Protein AF-A0A1J5W078-F1 (afdb_monomer_lite)

pLDDT: mean 74.52, std 11.19, range [35.66, 89.19]

Foldseek 3Di:
DLVLLLVLLLLVLVLLLVLLLVQLLCVLQVLVDVCVCVVALFWDWDWDDDPQAIEIEIEGELVSVVVFAWPDPDSDKQKEKEAALRAPPVNVVVVVVVVIPTYGPNSNDFANHYIYMYGYDPDRRPPPDPPPPDDDDDAGPVSVVVVVCSCVVPNVVSVVVVVVVVVVCVVVLLVQLLVCVVVVNDLLRSLCVSLVVVLVSLVSSLVVSLVVLLVVLVVQQPDQDPNGGRDNVSSVSSSVSSSVVSVVVSVVVSVVSSVVSSVSNVVSD

Structure (mmCIF, N/CA/C/O backbone):
data_AF-A0A1J5W078-F1
#
_entry.id   AF-A0A1J5W078-F1
#
loop_
_atom_site.group_PDB
_atom_site.id
_atom_site.type_symbol
_atom_site.label_atom_id
_atom_site.label_alt_id
_atom_site.label_comp_id
_atom_site.label_asym_id
_atom_site.label_entity_id
_atom_site.label_seq_id
_atom_site.pdbx_PDB_ins_code
_atom_site.Cartn_x
_atom_site.Cartn_y
_atom_site.Cartn_z
_atom_site.occupancy
_atom_site.B_iso_or_equiv
_atom_site.auth_seq_id
_atom_site.auth_comp_id
_atom_site.auth_asym_id
_atom_site.auth_atom_id
_atom_site.pdbx_PDB_model_num
ATOM 1 N N . MET A 1 1 ? -20.993 7.483 16.857 1.00 56.72 1 MET A N 1
ATOM 2 C CA . MET A 1 1 ? -19.739 6.703 16.973 1.00 56.72 1 MET A CA 1
ATOM 3 C C . MET A 1 1 ? -19.276 6.107 15.648 1.00 56.72 1 MET A C 1
ATOM 5 O O . MET A 1 1 ? -18.152 6.394 15.270 1.00 56.72 1 MET A O 1
ATOM 9 N N . GLY A 1 2 ? -20.108 5.351 14.915 1.00 59.84 2 GLY A N 1
ATOM 10 C CA . GLY A 1 2 ? -19.683 4.659 13.679 1.00 59.84 2 GLY A CA 1
ATOM 11 C C . GLY A 1 2 ? -19.078 5.556 12.585 1.00 59.84 2 GLY A C 1
ATOM 12 O O . GLY A 1 2 ? -17.997 5.261 12.091 1.00 59.84 2 GLY A O 1
ATOM 13 N N . PHE A 1 3 ? -19.705 6.694 12.261 1.00 66.56 3 PHE A N 1
ATOM 14 C CA . PHE A 1 3 ? -19.164 7.634 11.261 1.00 66.56 3 PHE A CA 1
ATOM 15 C C . PHE A 1 3 ? -17.836 8.274 11.680 1.00 66.56 3 PHE A C 1
ATOM 17 O O . PHE A 1 3 ? -16.946 8.458 10.859 1.00 66.56 3 PHE A O 1
ATOM 24 N N . PHE A 1 4 ? -17.683 8.573 12.970 1.00 68.31 4 PHE A N 1
ATOM 25 C CA . PHE A 1 4 ? -16.466 9.179 13.505 1.00 68.31 4 PHE A CA 1
ATOM 26 C C . PHE A 1 4 ? -15.305 8.171 13.551 1.00 68.31 4 PHE A C 1
ATOM 28 O O . PHE A 1 4 ? -14.189 8.502 13.164 1.00 68.31 4 PHE A O 1
ATOM 35 N N . ASN A 1 5 ? -15.579 6.920 13.942 1.00 71.44 5 ASN A N 1
ATOM 36 C CA . ASN A 1 5 ? -14.612 5.818 13.866 1.00 71.44 5 ASN A CA 1
ATOM 37 C C . ASN A 1 5 ? -14.174 5.543 12.429 1.00 71.44 5 ASN A C 1
ATOM 39 O O . ASN A 1 5 ? -12.992 5.344 12.180 1.00 71.44 5 ASN A O 1
ATOM 43 N N . LEU A 1 6 ? -15.122 5.553 11.490 1.00 74.50 6 LEU A N 1
ATOM 44 C CA . LEU A 1 6 ? -14.832 5.378 10.073 1.00 74.50 6 LEU A CA 1
ATOM 45 C C . LEU A 1 6 ? -13.919 6.495 9.556 1.00 74.50 6 LEU A C 1
ATOM 47 O O . LEU A 1 6 ? -12.908 6.200 8.931 1.00 74.50 6 LEU A O 1
ATOM 51 N N . ALA A 1 7 ? -14.228 7.755 9.868 1.00 75.75 7 ALA A N 1
ATOM 52 C CA . ALA A 1 7 ? -13.399 8.888 9.467 1.00 75.75 7 ALA A CA 1
ATOM 53 C C . ALA A 1 7 ? -11.976 8.800 10.046 1.00 75.75 7 ALA A C 1
ATOM 55 O O . ALA A 1 7 ? -11.008 8.933 9.303 1.00 75.75 7 ALA A O 1
ATOM 56 N N . LEU A 1 8 ? -11.840 8.507 11.345 1.00 78.81 8 LEU A N 1
ATOM 57 C CA . LEU A 1 8 ? -10.539 8.336 12.002 1.00 78.81 8 LEU A CA 1
ATOM 58 C C . LEU A 1 8 ? -9.717 7.212 11.357 1.00 78.81 8 LEU A C 1
ATOM 60 O O . LEU A 1 8 ? -8.521 7.372 11.121 1.00 78.81 8 LEU A O 1
ATOM 64 N N . LEU A 1 9 ? -10.361 6.082 11.068 1.00 80.25 9 LEU A N 1
ATOM 65 C CA . LEU A 1 9 ? -9.705 4.913 10.498 1.00 80.25 9 LEU A CA 1
ATOM 66 C C . LEU A 1 9 ? -9.249 5.182 9.060 1.00 80.25 9 LEU A C 1
ATOM 68 O O . LEU A 1 9 ? -8.107 4.894 8.727 1.00 80.25 9 LEU A O 1
ATOM 72 N N . VAL A 1 10 ? -10.076 5.831 8.238 1.00 80.75 10 VAL A N 1
ATOM 73 C CA . VAL A 1 10 ? -9.685 6.245 6.880 1.00 80.75 10 VAL A CA 1
ATOM 74 C C . VAL A 1 10 ? -8.502 7.219 6.914 1.00 80.75 10 VAL A C 1
ATOM 76 O O . VAL A 1 10 ? -7.544 7.034 6.169 1.00 80.75 10 VAL A O 1
ATOM 79 N N . ILE A 1 11 ? -8.524 8.208 7.814 1.00 82.56 11 ILE A N 1
ATOM 80 C CA . ILE A 1 11 ? -7.433 9.182 7.982 1.00 82.56 11 ILE A CA 1
ATOM 81 C C . ILE A 1 11 ? -6.122 8.487 8.369 1.00 82.56 11 ILE A C 1
ATOM 83 O O . ILE A 1 11 ? -5.066 8.843 7.853 1.00 82.56 11 ILE A O 1
ATOM 87 N N . LEU A 1 12 ? -6.169 7.500 9.263 1.00 80.69 12 LEU A N 1
ATOM 88 C CA . LEU A 1 12 ? -4.972 6.806 9.741 1.00 80.69 12 LEU A CA 1
ATOM 89 C C . LEU A 1 12 ? -4.426 5.816 8.700 1.00 80.69 12 LEU A C 1
ATOM 91 O O . LEU A 1 12 ? -3.215 5.675 8.559 1.00 80.69 12 LEU A O 1
ATOM 95 N N . LEU A 1 13 ? -5.304 5.163 7.938 1.00 83.44 13 LEU A N 1
ATOM 96 C CA . LEU A 1 13 ? -4.914 4.160 6.946 1.00 83.44 13 LEU A CA 1
ATOM 97 C C . LEU A 1 13 ? -4.401 4.745 5.630 1.00 83.44 13 LEU A C 1
ATOM 99 O O . LEU A 1 13 ? -3.620 4.087 4.949 1.00 83.44 13 LEU A O 1
ATOM 103 N N . LEU A 1 14 ? -4.785 5.973 5.283 1.00 82.56 14 LEU A N 1
ATOM 104 C CA . LEU A 1 14 ? -4.336 6.643 4.061 1.00 82.56 14 LEU A CA 1
ATOM 105 C C . LEU A 1 14 ? -2.800 6.759 3.929 1.00 82.56 14 LEU A C 1
ATOM 107 O O . LEU A 1 14 ? -2.281 6.348 2.891 1.00 82.56 14 LEU A O 1
ATOM 111 N N . PRO A 1 15 ? -2.037 7.238 4.935 1.00 81.19 15 PRO A N 1
ATOM 112 C CA . PRO A 1 15 ? -0.575 7.262 4.844 1.00 81.19 15 PRO A CA 1
ATOM 113 C C . PRO A 1 15 ? 0.029 5.854 4.810 1.00 81.19 15 PRO A C 1
ATOM 115 O O . PRO A 1 15 ? 0.995 5.629 4.090 1.00 81.19 15 PRO A O 1
ATOM 118 N N . ILE A 1 16 ? -0.550 4.892 5.539 1.00 82.06 16 ILE A N 1
ATOM 119 C CA . ILE A 1 16 ? -0.076 3.498 5.547 1.00 82.06 16 ILE A CA 1
ATOM 120 C C . ILE A 1 16 ? -0.205 2.893 4.148 1.00 82.06 16 ILE A C 1
ATOM 122 O O . ILE A 1 16 ? 0.724 2.247 3.673 1.00 82.06 16 ILE A O 1
ATOM 126 N N . MET A 1 17 ? -1.328 3.147 3.473 1.00 83.88 17 MET A N 1
ATOM 127 C CA . MET A 1 17 ? -1.540 2.733 2.090 1.00 83.88 17 MET A CA 1
ATOM 128 C C . MET A 1 17 ? -0.467 3.321 1.171 1.00 83.88 17 MET A C 1
ATOM 130 O O . MET A 1 17 ? 0.157 2.570 0.432 1.00 83.88 17 MET A O 1
ATOM 134 N N . GLY A 1 18 ? -0.208 4.631 1.256 1.00 79.69 18 GLY A N 1
ATOM 135 C CA . GLY A 1 18 ? 0.819 5.293 0.445 1.00 79.69 18 GLY A CA 1
ATOM 136 C C . GLY A 1 18 ? 2.226 4.732 0.671 1.00 79.69 18 GLY A C 1
ATOM 137 O O . GLY A 1 18 ? 2.935 4.465 -0.294 1.00 79.69 18 GLY A O 1
ATOM 138 N N . ILE A 1 19 ? 2.609 4.473 1.926 1.00 80.19 19 ILE A N 1
ATOM 139 C CA . ILE A 1 19 ? 3.903 3.852 2.258 1.00 80.19 19 ILE A CA 1
ATOM 140 C C . ILE A 1 19 ? 3.993 2.444 1.665 1.00 80.19 19 ILE A C 1
ATOM 142 O O . ILE A 1 19 ? 4.988 2.113 1.033 1.00 80.19 19 ILE A O 1
ATOM 146 N N . MET A 1 20 ? 2.956 1.622 1.828 1.00 81.75 20 MET A N 1
ATOM 147 C CA . MET A 1 20 ? 2.941 0.259 1.286 1.00 81.75 20 MET A CA 1
ATOM 148 C C . MET A 1 20 ? 3.000 0.246 -0.249 1.00 81.75 20 MET A C 1
ATOM 150 O O . MET A 1 20 ? 3.679 -0.601 -0.823 1.00 81.75 20 MET A O 1
ATOM 154 N N . MET A 1 21 ? 2.343 1.204 -0.916 1.00 81.50 21 MET A N 1
ATOM 155 C CA . MET A 1 21 ? 2.456 1.390 -2.369 1.00 81.50 21 MET A CA 1
ATOM 156 C C . MET A 1 21 ? 3.884 1.757 -2.781 1.00 81.50 21 MET A C 1
ATOM 158 O O . MET A 1 21 ? 4.399 1.193 -3.741 1.00 81.50 21 MET A O 1
ATOM 162 N N . LEU A 1 22 ? 4.527 2.676 -2.052 1.00 78.75 22 LEU A N 1
ATOM 163 C CA . LEU A 1 22 ? 5.911 3.086 -2.303 1.00 78.75 22 LEU A CA 1
ATOM 164 C C . LEU A 1 22 ? 6.891 1.926 -2.111 1.00 78.75 22 LEU A C 1
ATOM 166 O O . LEU A 1 22 ? 7.736 1.713 -2.971 1.00 78.75 22 LEU A O 1
ATOM 170 N N . VAL A 1 23 ? 6.745 1.146 -1.037 1.00 80.94 23 VAL A N 1
ATOM 171 C CA . VAL A 1 23 ? 7.593 -0.028 -0.774 1.00 80.94 23 VAL A CA 1
ATOM 172 C C . VAL A 1 23 ? 7.447 -1.065 -1.887 1.00 80.94 23 VAL A C 1
ATOM 174 O O . VAL A 1 23 ? 8.448 -1.546 -2.406 1.00 80.94 23 VAL A O 1
ATOM 177 N N . ASN A 1 24 ? 6.218 -1.371 -2.314 1.00 81.50 24 ASN A N 1
ATOM 178 C CA . ASN A 1 24 ? 5.995 -2.342 -3.387 1.00 81.50 24 ASN A CA 1
ATOM 179 C C . ASN A 1 24 ? 6.535 -1.849 -4.744 1.00 81.50 24 ASN A C 1
ATOM 181 O O . ASN A 1 24 ? 7.117 -2.624 -5.502 1.00 81.50 24 ASN A O 1
ATOM 185 N N . ALA A 1 25 ? 6.379 -0.554 -5.038 1.00 76.44 25 ALA A N 1
ATOM 186 C CA . ALA A 1 25 ? 6.949 0.061 -6.233 1.00 76.44 25 ALA A CA 1
ATOM 187 C C . ALA A 1 25 ? 8.489 0.062 -6.202 1.00 76.44 25 ALA A C 1
ATOM 189 O O . ALA A 1 25 ? 9.126 -0.137 -7.241 1.00 76.44 25 ALA A O 1
ATOM 190 N N . ASP A 1 26 ? 9.088 0.244 -5.023 1.00 76.56 26 ASP A N 1
ATOM 191 C CA . ASP A 1 26 ? 10.534 0.164 -4.839 1.00 76.56 26 ASP A CA 1
ATOM 192 C C . ASP A 1 26 ? 11.038 -1.265 -5.045 1.00 76.56 26 ASP A C 1
ATOM 194 O O . ASP A 1 26 ? 11.872 -1.472 -5.914 1.00 76.56 26 ASP A O 1
ATOM 198 N N . GLU A 1 27 ? 10.462 -2.280 -4.388 1.00 76.62 27 GLU A N 1
ATOM 199 C CA . GLU A 1 27 ? 10.851 -3.693 -4.574 1.00 76.62 27 GLU A CA 1
ATOM 200 C C . GLU A 1 27 ? 10.827 -4.125 -6.050 1.00 76.62 27 GLU A C 1
ATOM 202 O O . GLU A 1 27 ? 11.715 -4.828 -6.539 1.00 76.62 27 GLU A O 1
ATOM 207 N N . ARG A 1 28 ? 9.817 -3.658 -6.782 1.00 72.44 28 ARG A N 1
ATOM 208 C CA . ARG A 1 28 ? 9.600 -3.921 -8.206 1.00 72.44 28 ARG A CA 1
ATOM 209 C C . ARG A 1 28 ? 10.662 -3.299 -9.115 1.00 72.44 28 ARG A C 1
ATOM 211 O O . ARG A 1 28 ? 11.032 -3.898 -10.127 1.00 72.44 28 ARG A O 1
ATOM 218 N N . THR A 1 29 ? 11.141 -2.110 -8.765 1.00 74.06 29 THR A N 1
ATOM 219 C CA . THR A 1 29 ? 12.107 -1.323 -9.553 1.00 74.06 29 THR A CA 1
ATOM 220 C C . THR A 1 29 ? 13.513 -1.338 -8.955 1.00 74.06 29 THR A C 1
ATOM 222 O O . THR A 1 29 ? 14.443 -0.797 -9.546 1.00 74.06 29 THR A O 1
ATOM 225 N N . HIS A 1 30 ? 13.706 -2.045 -7.837 1.00 73.94 30 HIS A N 1
ATOM 226 C CA . HIS A 1 30 ? 14.949 -2.091 -7.074 1.00 73.94 30 HIS A CA 1
ATOM 227 C C . HIS A 1 30 ? 16.132 -2.583 -7.909 1.00 73.94 30 HIS A C 1
ATOM 229 O O . HIS A 1 30 ? 17.275 -2.239 -7.629 1.00 73.94 30 HIS A O 1
ATOM 235 N N . TRP A 1 31 ? 15.895 -3.379 -8.955 1.00 70.56 31 TRP A N 1
ATOM 236 C CA . TRP A 1 31 ? 16.962 -3.802 -9.859 1.00 70.56 31 TRP A CA 1
ATOM 237 C C . TRP A 1 31 ? 17.654 -2.600 -10.521 1.00 70.56 31 TRP A C 1
ATOM 239 O O . TRP A 1 31 ? 18.869 -2.642 -10.664 1.00 70.56 31 TRP A O 1
ATOM 249 N N . GLN A 1 32 ? 16.938 -1.507 -10.805 1.00 68.12 32 GLN A N 1
ATOM 250 C CA . GLN A 1 32 ? 17.472 -0.258 -11.369 1.00 68.12 32 GLN A CA 1
ATOM 251 C C . GLN A 1 32 ? 18.092 0.678 -10.315 1.00 68.12 32 GLN A C 1
ATOM 253 O O . GLN A 1 32 ? 18.469 1.803 -10.646 1.00 68.12 32 GLN A O 1
ATOM 258 N N . SER A 1 33 ? 18.177 0.270 -9.042 1.00 64.06 33 SER A N 1
ATOM 259 C CA . SER A 1 33 ? 18.623 1.175 -7.985 1.00 64.06 33 SER A CA 1
ATOM 260 C C . SER A 1 33 ? 20.116 1.524 -8.124 1.00 64.06 33 SER A C 1
ATOM 262 O O . SER A 1 33 ? 20.949 0.636 -8.362 1.00 64.06 33 SER A O 1
ATOM 264 N N . PRO A 1 34 ? 20.491 2.806 -7.933 1.00 56.12 34 PRO A N 1
ATOM 265 C CA . PRO A 1 34 ? 21.875 3.261 -8.039 1.00 56.12 34 PRO A CA 1
ATOM 266 C C . PRO A 1 34 ? 22.831 2.505 -7.120 1.00 56.12 34 PRO A C 1
ATOM 268 O O . PRO A 1 34 ? 24.004 2.394 -7.434 1.00 56.12 34 PRO A O 1
ATOM 271 N N . GLU A 1 35 ? 22.358 1.952 -6.004 1.00 54.25 35 GLU A N 1
ATOM 272 C CA . GLU A 1 35 ? 23.195 1.197 -5.070 1.00 54.25 35 GLU A CA 1
ATOM 273 C C . GLU A 1 35 ? 23.625 -0.168 -5.601 1.00 54.25 35 GLU A C 1
ATOM 275 O O . GLU A 1 35 ? 24.768 -0.576 -5.387 1.00 54.25 35 GLU A O 1
ATOM 280 N N . ILE A 1 36 ? 22.752 -0.865 -6.336 1.00 54.38 36 ILE A N 1
ATOM 281 C CA . ILE A 1 36 ? 23.147 -2.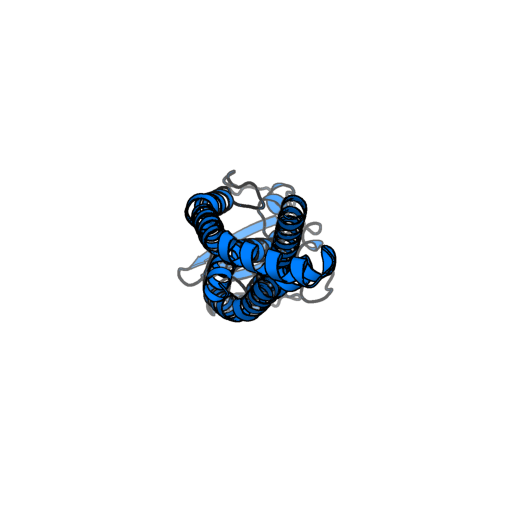104 -7.014 1.00 54.38 36 ILE A CA 1
ATOM 282 C C . ILE A 1 36 ? 24.087 -1.775 -8.183 1.00 54.38 36 ILE A C 1
ATOM 284 O O . ILE A 1 36 ? 25.047 -2.510 -8.422 1.00 54.38 36 ILE A O 1
ATOM 288 N N . ILE A 1 37 ? 23.844 -0.656 -8.868 1.00 53.66 37 ILE A N 1
ATOM 289 C CA . ILE A 1 37 ? 24.631 -0.193 -10.020 1.00 53.66 37 ILE A CA 1
ATOM 290 C C . ILE A 1 37 ? 26.013 0.347 -9.594 1.00 53.66 37 ILE A C 1
ATOM 292 O O . ILE A 1 37 ? 26.998 0.135 -10.293 1.00 53.66 37 ILE A O 1
ATOM 296 N N . ALA A 1 38 ? 26.118 1.008 -8.438 1.00 47.69 38 ALA A N 1
ATOM 297 C CA . ALA A 1 38 ? 27.351 1.620 -7.933 1.00 47.69 38 ALA A CA 1
ATOM 298 C C . ALA A 1 38 ? 28.156 0.686 -7.016 1.00 47.69 38 ALA A C 1
ATOM 300 O O . ALA A 1 38 ? 29.383 0.774 -6.973 1.00 47.69 38 ALA A O 1
ATOM 301 N N . GLY A 1 39 ? 27.494 -0.226 -6.294 1.00 47.41 39 GLY A N 1
ATOM 302 C CA . GLY A 1 39 ? 28.149 -1.222 -5.439 1.00 47.41 39 GLY A CA 1
ATOM 303 C C . GLY A 1 39 ? 28.827 -2.354 -6.219 1.00 47.41 39 GLY A C 1
ATOM 304 O O . GLY A 1 39 ? 29.695 -3.046 -5.688 1.00 47.41 39 GLY A O 1
ATOM 305 N N . GLN A 1 40 ? 28.471 -2.536 -7.491 1.00 49.00 40 GLN A N 1
ATOM 306 C CA . GLN A 1 40 ? 29.117 -3.466 -8.409 1.00 49.00 40 GLN A CA 1
ATOM 307 C C . GLN A 1 40 ? 29.367 -2.726 -9.723 1.00 49.00 40 GLN A C 1
ATOM 309 O O . GLN A 1 40 ? 28.392 -2.330 -10.347 1.00 49.00 40 GLN A O 1
ATOM 314 N N . GLN A 1 41 ? 30.626 -2.592 -10.170 1.00 54.06 41 GLN A N 1
ATOM 315 C CA . GLN A 1 41 ? 31.038 -2.103 -11.507 1.00 54.06 41 GLN A CA 1
ATOM 316 C C . GLN A 1 41 ? 30.464 -2.990 -12.635 1.00 54.06 41 GLN A C 1
ATOM 318 O O . GLN A 1 41 ? 31.172 -3.729 -13.317 1.00 54.06 41 GLN A O 1
ATOM 323 N N . SER A 1 42 ? 29.144 -3.033 -12.748 1.00 57.66 42 SER A N 1
ATOM 324 C CA . SER A 1 42 ? 28.406 -4.137 -13.354 1.00 57.66 42 SER A CA 1
ATOM 325 C C . SER A 1 42 ? 27.303 -3.668 -14.282 1.00 57.66 42 SER A C 1
ATOM 327 O O . SER A 1 42 ? 26.795 -4.488 -15.040 1.00 57.66 42 SER A O 1
ATOM 329 N N . SER A 1 43 ? 26.964 -2.377 -14.279 1.00 61.09 43 SER A N 1
ATOM 330 C CA . SER A 1 43 ? 26.121 -1.802 -15.319 1.00 61.09 43 SER A CA 1
ATOM 331 C C . SER A 1 43 ? 26.378 -0.313 -15.571 1.00 61.09 43 SER A C 1
ATOM 333 O O . SER A 1 43 ? 26.824 0.417 -14.688 1.00 61.09 43 SER A O 1
ATOM 335 N N . THR A 1 44 ? 26.109 0.128 -16.800 1.00 67.50 44 THR A N 1
ATOM 336 C CA . THR A 1 44 ? 26.023 1.539 -17.202 1.00 67.50 44 THR A CA 1
ATOM 337 C C . THR A 1 44 ? 24.664 1.810 -17.815 1.00 67.50 44 THR A C 1
ATOM 339 O O . THR A 1 44 ? 24.250 1.111 -18.738 1.00 67.50 44 THR A O 1
ATOM 342 N N . THR A 1 45 ? 24.006 2.866 -17.345 1.00 71.56 45 THR A N 1
ATOM 343 C CA . THR A 1 45 ? 22.736 3.339 -17.898 1.00 71.56 45 THR A CA 1
ATOM 344 C C . THR A 1 45 ? 22.971 4.605 -18.708 1.00 71.56 45 THR A C 1
ATOM 346 O O . THR A 1 45 ? 23.581 5.559 -18.225 1.00 71.56 45 THR A O 1
ATOM 349 N N . TRP A 1 46 ? 22.479 4.624 -19.940 1.00 73.06 46 TRP A N 1
ATOM 350 C CA . TRP A 1 46 ? 22.420 5.800 -20.793 1.00 73.06 46 TRP A CA 1
ATOM 351 C C . TRP A 1 46 ? 20.964 6.116 -21.099 1.00 73.06 46 TRP A C 1
ATOM 353 O O . TRP A 1 46 ? 20.221 5.220 -21.481 1.00 73.06 46 TRP A O 1
ATOM 363 N N . SER A 1 47 ? 20.541 7.366 -20.936 1.00 76.81 47 SER A N 1
ATOM 364 C CA . SER A 1 47 ? 19.152 7.754 -21.167 1.00 76.81 47 SER A CA 1
ATOM 365 C C . SER A 1 47 ? 19.034 8.835 -22.235 1.00 76.81 47 SER A C 1
ATOM 367 O O . SER A 1 47 ? 19.780 9.816 -22.252 1.00 76.81 47 SER A O 1
ATOM 369 N N . ILE A 1 48 ? 18.063 8.664 -23.132 1.00 75.38 48 ILE A N 1
ATOM 370 C CA . ILE A 1 48 ? 17.567 9.720 -24.011 1.00 75.38 48 ILE A CA 1
ATOM 371 C C . ILE A 1 48 ? 16.215 10.153 -23.471 1.00 75.38 48 ILE A C 1
ATOM 373 O O . ILE A 1 48 ? 15.217 9.450 -23.628 1.00 75.38 48 ILE A O 1
ATOM 377 N N . ALA A 1 49 ? 16.167 11.335 -22.870 1.00 76.69 49 ALA A N 1
ATOM 378 C CA . ALA A 1 49 ? 14.906 11.971 -22.535 1.00 76.69 49 ALA A CA 1
ATOM 379 C C . ALA A 1 49 ? 14.404 12.796 -23.723 1.00 76.69 49 ALA A C 1
ATOM 381 O O . ALA A 1 49 ? 15.139 13.566 -24.339 1.00 76.69 49 ALA A O 1
ATOM 382 N N . SER A 1 50 ? 13.120 12.666 -24.011 1.00 69.00 50 SER A N 1
ATOM 383 C CA . SER A 1 50 ? 12.363 13.618 -24.806 1.00 69.00 50 SER A CA 1
ATOM 384 C C . SER A 1 50 ? 11.194 14.104 -23.955 1.00 69.00 50 SER A C 1
ATOM 386 O O . SER A 1 50 ? 10.759 13.394 -23.055 1.00 69.00 50 SER A O 1
ATOM 388 N N . GLY A 1 51 ? 10.652 15.295 -24.214 1.00 66.00 51 GLY A N 1
ATOM 389 C CA . GLY A 1 51 ? 9.543 15.846 -23.414 1.00 66.00 51 GLY A CA 1
ATOM 390 C C . GLY A 1 51 ? 8.326 14.912 -23.272 1.00 66.00 51 GLY A C 1
ATOM 391 O O . GLY A 1 51 ? 7.544 15.066 -22.337 1.00 66.00 51 GLY A O 1
ATOM 392 N N . ASP A 1 52 ? 8.200 13.915 -24.155 1.00 71.50 52 ASP A N 1
ATOM 393 C CA . ASP A 1 52 ? 7.113 12.932 -24.158 1.00 71.50 52 ASP A CA 1
ATOM 394 C C . ASP A 1 52 ? 7.446 11.599 -23.456 1.00 71.50 52 ASP A C 1
ATOM 396 O O . ASP A 1 52 ? 6.540 10.800 -23.247 1.00 71.50 52 ASP A O 1
ATOM 400 N N . GLY A 1 53 ? 8.709 11.321 -23.109 1.00 73.31 53 GLY A N 1
ATOM 401 C CA . GLY A 1 53 ? 9.123 10.055 -22.481 1.00 73.31 53 GLY A CA 1
ATOM 402 C C . GLY A 1 53 ? 10.633 9.814 -22.524 1.00 73.31 53 GLY A C 1
ATOM 403 O O . GLY A 1 53 ? 11.385 10.639 -23.045 1.00 73.31 53 GLY A O 1
ATOM 404 N N . VAL A 1 54 ? 11.089 8.672 -22.008 1.00 79.69 54 VAL A N 1
ATOM 405 C CA . VAL A 1 54 ? 12.526 8.375 -21.857 1.00 79.69 54 VAL A CA 1
ATOM 406 C C . VAL A 1 54 ? 12.864 6.997 -22.427 1.00 79.69 54 VAL A C 1
ATOM 408 O O . VAL A 1 54 ? 12.135 6.033 -22.223 1.00 79.69 54 VAL A O 1
ATOM 411 N N . LEU A 1 55 ? 13.979 6.906 -23.147 1.00 79.81 55 LEU A N 1
ATOM 412 C CA . LEU A 1 55 ? 14.589 5.649 -23.573 1.00 79.81 55 LEU A CA 1
ATOM 413 C C . LEU A 1 55 ? 15.832 5.398 -22.721 1.00 79.81 55 LEU A C 1
ATOM 415 O O . LEU A 1 55 ? 16.756 6.205 -22.760 1.00 79.81 55 LEU A O 1
ATOM 419 N N . GLU A 1 56 ? 15.873 4.293 -21.987 1.00 82.69 56 GLU A N 1
ATOM 420 C CA . GLU A 1 56 ? 17.011 3.887 -21.165 1.00 82.69 56 GLU A CA 1
ATOM 421 C C . GLU A 1 56 ? 17.713 2.675 -21.778 1.00 82.69 56 GLU A C 1
ATOM 423 O O . GLU A 1 56 ? 17.114 1.629 -22.024 1.00 82.69 56 GLU A O 1
ATOM 428 N N . LEU A 1 57 ? 19.013 2.818 -22.007 1.00 81.38 57 LEU A N 1
ATOM 429 C CA . LEU A 1 57 ? 19.912 1.780 -22.475 1.00 81.38 57 LEU A CA 1
ATOM 430 C C . LEU A 1 57 ? 20.806 1.345 -21.311 1.00 81.38 57 LEU A C 1
ATOM 432 O O . LEU A 1 57 ? 21.631 2.120 -20.834 1.00 81.38 57 LEU A O 1
ATOM 436 N N . ILE A 1 58 ? 20.658 0.108 -20.856 1.00 82.50 58 ILE A N 1
ATOM 437 C CA . ILE A 1 58 ? 21.363 -0.453 -19.705 1.00 82.50 58 ILE A CA 1
ATOM 438 C C . ILE A 1 58 ? 22.334 -1.514 -20.216 1.00 82.50 58 ILE A C 1
ATOM 440 O O . ILE A 1 58 ? 21.936 -2.603 -20.618 1.00 82.50 58 ILE A O 1
ATOM 444 N N . SER A 1 59 ? 23.628 -1.219 -20.202 1.00 80.88 59 SER A N 1
ATOM 445 C CA . SER A 1 59 ? 24.659 -2.228 -20.458 1.00 80.88 59 SER A CA 1
ATOM 446 C C . SER A 1 59 ? 24.973 -2.945 -19.153 1.00 80.88 59 SER A C 1
ATOM 448 O O . SER A 1 59 ? 25.328 -2.277 -18.190 1.00 80.88 59 SER A O 1
ATOM 450 N N . ALA A 1 60 ? 24.848 -4.269 -19.094 1.00 79.00 60 ALA A N 1
ATOM 451 C CA . ALA A 1 60 ? 24.977 -5.043 -17.858 1.00 79.00 60 ALA A CA 1
ATOM 452 C C . ALA A 1 60 ? 25.923 -6.244 -18.001 1.00 79.00 60 ALA A C 1
ATOM 454 O O . ALA A 1 60 ? 25.884 -6.970 -18.994 1.00 79.00 60 ALA A O 1
ATOM 455 N N . THR A 1 61 ? 26.753 -6.490 -16.988 1.00 77.75 61 THR A N 1
ATOM 456 C CA . THR A 1 61 ? 27.633 -7.663 -16.934 1.00 77.75 61 THR A CA 1
ATOM 457 C C . THR A 1 61 ? 26.846 -8.929 -16.587 1.00 77.75 61 THR A C 1
ATOM 459 O O . THR A 1 61 ? 25.792 -8.841 -15.946 1.00 77.75 61 THR A O 1
ATOM 462 N N . PRO A 1 62 ? 27.355 -10.132 -16.923 1.00 75.00 62 PRO A N 1
ATOM 463 C CA . PRO A 1 62 ? 26.649 -11.392 -16.677 1.00 75.00 62 PRO A CA 1
ATOM 464 C C . PRO A 1 62 ? 26.167 -11.597 -15.231 1.00 75.00 62 PRO A C 1
ATOM 466 O O . PRO A 1 62 ? 25.112 -12.188 -15.011 1.00 75.00 62 PRO A O 1
ATOM 469 N N . ALA A 1 63 ? 26.897 -11.069 -14.243 1.00 73.81 63 ALA A N 1
ATOM 470 C CA . ALA A 1 63 ? 26.527 -11.148 -12.828 1.00 73.81 63 ALA A CA 1
ATOM 471 C C . ALA A 1 63 ? 25.307 -10.280 -12.456 1.00 73.81 63 ALA A C 1
ATOM 473 O O . ALA A 1 63 ? 24.612 -10.580 -11.486 1.00 73.81 63 ALA A O 1
ATOM 474 N N . TYR A 1 64 ? 25.047 -9.204 -13.203 1.00 74.12 64 TYR A N 1
ATOM 475 C CA . TYR A 1 64 ? 23.904 -8.315 -12.989 1.00 74.12 64 TYR A CA 1
ATOM 476 C C . TYR A 1 64 ? 22.673 -8.758 -13.795 1.00 74.12 64 TYR A C 1
ATOM 478 O O . TYR A 1 64 ? 21.551 -8.568 -13.333 1.00 74.12 64 TYR A O 1
ATOM 486 N N . LEU A 1 65 ? 22.852 -9.452 -14.930 1.00 76.31 65 LEU A N 1
ATOM 487 C CA . LEU A 1 65 ? 21.735 -9.973 -15.739 1.00 76.31 65 LEU A CA 1
ATOM 488 C C . LEU A 1 65 ? 20.792 -10.886 -14.938 1.00 76.31 65 LEU A C 1
ATOM 490 O O . LEU A 1 65 ? 19.586 -10.864 -15.164 1.00 76.31 65 LEU A O 1
ATOM 494 N N . SER A 1 66 ? 21.304 -11.644 -13.959 1.00 74.88 66 SER A N 1
ATOM 495 C CA . SER A 1 66 ? 20.472 -12.508 -13.105 1.00 74.88 66 SER A CA 1
ATOM 496 C C . SER A 1 66 ? 19.564 -11.746 -12.135 1.00 74.88 66 SER A C 1
ATOM 498 O O . SER A 1 66 ? 18.670 -12.350 -11.547 1.00 74.88 66 SER A O 1
ATOM 500 N N . LYS A 1 67 ? 19.805 -10.446 -11.922 1.00 77.56 67 LYS A N 1
ATOM 501 C CA . LYS A 1 67 ? 18.972 -9.577 -11.077 1.00 77.56 67 LYS A CA 1
ATOM 502 C C . LYS A 1 67 ? 17.842 -8.915 -11.865 1.00 77.56 67 LYS A C 1
ATOM 504 O O . LYS A 1 67 ? 16.932 -8.362 -11.255 1.00 77.56 67 LYS A O 1
ATOM 509 N N . ILE A 1 68 ? 17.893 -8.972 -13.196 1.00 80.88 68 ILE A N 1
ATOM 510 C CA . ILE A 1 68 ? 16.907 -8.338 -14.065 1.00 80.88 68 ILE A CA 1
ATOM 511 C C . ILE A 1 68 ? 15.687 -9.261 -14.174 1.00 80.88 68 ILE A C 1
ATOM 513 O O . ILE A 1 68 ? 15.816 -10.424 -14.567 1.00 80.88 68 ILE A O 1
ATOM 517 N N . PRO A 1 69 ? 14.487 -8.782 -13.822 1.00 82.75 69 PRO A N 1
ATOM 518 C CA . PRO A 1 69 ? 13.270 -9.579 -13.896 1.00 82.75 69 PRO A CA 1
ATOM 519 C C . PRO A 1 69 ? 12.808 -9.741 -15.352 1.00 82.75 69 PRO A C 1
ATOM 521 O O . PRO A 1 69 ? 12.114 -8.889 -15.901 1.00 82.75 69 PRO A O 1
ATOM 524 N N . LEU A 1 70 ? 13.159 -10.871 -15.965 1.00 84.75 70 LEU A N 1
ATOM 525 C CA . LEU A 1 70 ? 12.747 -11.229 -17.326 1.00 84.75 70 LEU A CA 1
ATOM 526 C C . LEU A 1 70 ? 11.403 -11.973 -17.351 1.00 84.75 70 LEU A C 1
ATOM 528 O O . LEU A 1 70 ? 11.042 -12.699 -16.416 1.00 84.75 70 LEU A O 1
ATOM 532 N N . GLN A 1 71 ? 10.655 -11.799 -18.434 1.00 80.06 71 GLN A N 1
ATOM 533 C CA . GLN A 1 71 ? 9.438 -12.539 -18.737 1.00 80.06 71 GLN A CA 1
ATOM 534 C C . GLN A 1 71 ? 9.837 -13.890 -19.355 1.00 80.06 71 GLN A C 1
ATOM 536 O O . GLN A 1 71 ? 10.079 -14.022 -20.549 1.00 80.06 71 GLN A O 1
ATOM 541 N N . GLY A 1 72 ? 9.974 -14.908 -18.501 1.00 73.44 72 GLY A N 1
ATOM 542 C CA . GLY A 1 72 ? 10.451 -16.246 -18.878 1.00 73.44 72 GLY A CA 1
ATOM 543 C C . GLY A 1 72 ? 11.796 -16.608 -18.235 1.00 73.44 72 GLY A C 1
ATOM 544 O O . GLY A 1 72 ? 12.266 -15.928 -17.327 1.00 73.44 72 GLY A O 1
ATOM 545 N N . GLN A 1 73 ? 12.405 -17.717 -18.671 1.00 60.44 73 GLN A N 1
ATOM 546 C CA . GLN A 1 73 ? 13.689 -18.233 -18.154 1.00 60.44 73 GLN A CA 1
ATOM 547 C C . GLN A 1 73 ? 14.783 -18.280 -19.236 1.00 60.44 73 GLN A C 1
ATOM 549 O O . GLN A 1 73 ? 15.541 -19.248 -19.332 1.00 60.44 73 GLN A O 1
ATOM 554 N N . ALA A 1 74 ? 14.892 -17.244 -20.069 1.00 60.81 74 ALA A N 1
ATOM 555 C CA . ALA A 1 74 ? 16.009 -17.148 -21.006 1.00 60.81 74 ALA A CA 1
ATOM 556 C C . ALA A 1 74 ? 17.310 -16.850 -20.235 1.00 60.81 74 ALA A C 1
ATOM 558 O O . ALA A 1 74 ? 17.535 -15.734 -19.775 1.00 60.81 74 ALA A O 1
ATOM 559 N N . ARG A 1 75 ? 18.169 -17.867 -20.063 1.00 60.31 75 ARG A N 1
ATOM 560 C CA . ARG A 1 75 ? 19.490 -17.729 -19.410 1.00 60.31 75 ARG A CA 1
ATOM 561 C C . ARG A 1 75 ? 20.525 -17.002 -20.277 1.00 60.31 75 ARG A C 1
ATOM 563 O O . ARG A 1 75 ? 21.546 -16.573 -19.754 1.00 60.31 75 ARG A O 1
ATOM 570 N N . SER A 1 76 ? 20.269 -16.876 -21.575 1.00 70.19 76 SER A N 1
ATOM 571 C CA . SER A 1 76 ? 21.111 -16.159 -22.533 1.00 70.19 76 SER A CA 1
ATOM 572 C C . SER A 1 76 ? 20.223 -15.366 -23.480 1.00 70.19 76 SER A C 1
ATOM 574 O O . SER A 1 76 ? 19.313 -15.941 -24.077 1.00 70.19 76 SER A O 1
ATOM 576 N N . PHE A 1 77 ? 20.498 -14.076 -23.629 1.00 78.12 77 PHE A N 1
ATOM 577 C CA . PHE A 1 77 ? 19.778 -13.187 -24.533 1.00 78.12 77 PHE A CA 1
ATOM 578 C C . PHE A 1 77 ? 20.748 -12.187 -25.167 1.00 78.12 77 PHE A C 1
ATOM 580 O O . PHE A 1 77 ? 21.752 -11.835 -24.554 1.00 78.12 77 PHE A O 1
ATOM 587 N N . ASN A 1 78 ? 20.460 -11.754 -26.395 1.00 82.62 78 ASN A N 1
ATOM 588 C CA . ASN A 1 78 ? 21.198 -10.694 -27.101 1.00 82.62 78 ASN A CA 1
ATOM 589 C C . ASN A 1 78 ? 20.878 -9.297 -26.539 1.00 82.62 78 ASN A C 1
ATOM 591 O O . ASN A 1 78 ? 21.765 -8.465 -26.405 1.00 82.62 78 ASN A O 1
ATOM 595 N N . CYS A 1 79 ? 19.619 -9.061 -26.187 1.00 84.12 79 CYS A N 1
ATOM 596 C CA . CYS A 1 79 ? 19.123 -7.909 -25.455 1.00 84.12 79 CYS A CA 1
ATOM 597 C C . CYS A 1 79 ? 17.774 -8.262 -24.815 1.00 84.12 79 CYS A C 1
ATOM 599 O O . CYS A 1 79 ? 17.110 -9.218 -25.229 1.00 84.12 79 CYS A O 1
ATOM 601 N N . ALA A 1 80 ? 17.408 -7.529 -23.767 1.00 86.12 80 ALA A N 1
ATOM 602 C CA . ALA A 1 80 ? 16.108 -7.634 -23.122 1.00 86.12 80 ALA A CA 1
ATOM 603 C C . ALA A 1 80 ? 15.408 -6.281 -23.145 1.00 86.12 80 ALA A C 1
ATOM 605 O O . ALA A 1 80 ? 16.040 -5.266 -22.865 1.00 86.12 80 ALA A O 1
ATOM 606 N N . THR A 1 81 ? 14.121 -6.257 -23.473 1.00 89.19 81 THR A N 1
ATOM 607 C CA . THR A 1 81 ? 13.385 -4.999 -23.640 1.00 89.19 81 THR A CA 1
ATOM 608 C C . THR A 1 81 ? 12.105 -4.957 -22.830 1.00 89.19 81 THR A C 1
ATOM 610 O O . THR A 1 81 ? 11.471 -5.983 -22.611 1.00 89.19 81 THR A O 1
ATOM 613 N N . GLY A 1 82 ? 11.729 -3.777 -22.354 1.00 86.19 82 GLY A N 1
ATOM 614 C CA . GLY A 1 82 ? 10.449 -3.547 -21.697 1.00 86.19 82 GLY A CA 1
ATOM 615 C C . GLY A 1 82 ? 9.979 -2.130 -21.966 1.00 86.19 82 GLY A C 1
ATOM 616 O O . GLY A 1 82 ? 10.755 -1.190 -21.814 1.00 86.19 82 GLY A O 1
ATOM 617 N N . ALA A 1 83 ? 8.722 -1.976 -22.357 1.00 84.56 83 ALA A N 1
ATOM 618 C CA . ALA A 1 83 ? 8.107 -0.680 -22.597 1.00 84.56 83 ALA A CA 1
ATOM 619 C C . ALA A 1 83 ? 6.940 -0.479 -21.632 1.00 84.56 83 ALA A C 1
ATOM 621 O O . ALA A 1 83 ? 6.204 -1.418 -21.337 1.00 84.56 83 ALA A O 1
ATOM 622 N N . GLY A 1 84 ? 6.782 0.745 -21.138 1.00 81.25 84 GLY A N 1
ATOM 623 C CA . GLY A 1 84 ? 5.576 1.138 -20.426 1.00 81.25 84 GLY A CA 1
ATOM 624 C C . GLY A 1 84 ? 4.397 1.336 -21.384 1.00 81.25 84 GLY A C 1
ATOM 625 O O . GLY A 1 84 ? 4.583 1.631 -22.565 1.00 81.25 84 GLY A O 1
ATOM 626 N N . ASP A 1 85 ? 3.176 1.231 -20.858 1.00 78.31 85 ASP A N 1
ATOM 627 C CA . ASP A 1 85 ? 1.928 1.268 -21.643 1.00 78.31 85 ASP A CA 1
ATOM 628 C C . ASP A 1 85 ? 1.721 2.549 -22.476 1.00 78.31 85 ASP A C 1
ATOM 630 O O . ASP A 1 85 ? 0.968 2.550 -23.446 1.00 78.31 85 ASP A O 1
ATOM 634 N N . ASN A 1 86 ? 2.370 3.653 -22.095 1.00 78.19 86 ASN A N 1
ATOM 635 C CA . ASN A 1 86 ? 2.286 4.966 -22.740 1.00 78.19 86 ASN A CA 1
ATOM 636 C C . ASN A 1 86 ? 3.643 5.424 -23.304 1.00 78.19 86 ASN A C 1
ATOM 638 O O . ASN A 1 86 ? 3.897 6.628 -23.419 1.00 78.19 86 ASN A O 1
ATOM 642 N N . ALA A 1 87 ? 4.547 4.489 -23.597 1.00 82.06 87 ALA A N 1
ATOM 643 C CA . ALA A 1 87 ? 5.842 4.804 -24.173 1.00 82.06 87 ALA A CA 1
ATOM 644 C C . ALA A 1 87 ? 5.679 5.492 -25.544 1.00 82.06 87 ALA A C 1
ATOM 646 O O . ALA A 1 87 ? 4.836 5.084 -26.342 1.00 82.06 87 ALA A O 1
ATOM 647 N N . PRO A 1 88 ? 6.484 6.525 -25.862 1.00 83.75 88 PRO A N 1
ATOM 648 C CA . PRO A 1 88 ? 6.432 7.166 -27.172 1.00 83.75 88 PRO A CA 1
ATOM 649 C C . PRO A 1 88 ? 6.677 6.167 -28.309 1.00 83.75 88 PRO A C 1
ATOM 651 O O . PRO A 1 88 ? 7.706 5.489 -28.311 1.00 83.75 88 PRO A O 1
ATOM 654 N N . ASP A 1 89 ? 5.817 6.169 -29.333 1.00 86.88 89 ASP A N 1
ATOM 655 C CA . ASP A 1 89 ? 5.897 5.252 -30.487 1.00 86.88 89 ASP A CA 1
ATOM 656 C C . ASP A 1 89 ? 7.290 5.198 -31.130 1.00 86.88 89 ASP A C 1
ATOM 658 O O . ASP A 1 89 ? 7.736 4.152 -31.590 1.00 86.88 89 ASP A O 1
ATOM 662 N N . ARG A 1 90 ? 8.015 6.326 -31.150 1.00 85.69 90 ARG A N 1
ATOM 663 C CA . ARG A 1 90 ? 9.388 6.393 -31.682 1.00 85.69 90 ARG A CA 1
ATOM 664 C C . ARG A 1 90 ? 10.372 5.499 -30.920 1.00 85.69 90 ARG A C 1
ATOM 666 O O . ARG A 1 90 ? 11.270 4.935 -31.531 1.00 85.69 90 ARG A O 1
ATOM 673 N N . PHE A 1 91 ? 10.221 5.396 -29.601 1.00 86.25 91 PHE A N 1
ATOM 674 C CA . PHE A 1 91 ? 11.084 4.583 -28.748 1.00 86.25 91 PHE A CA 1
ATOM 675 C C . PHE A 1 91 ? 10.652 3.120 -28.778 1.00 86.25 91 PHE A C 1
ATOM 677 O O . PHE A 1 91 ? 11.513 2.247 -28.794 1.00 86.25 91 PHE A O 1
ATOM 684 N N . VAL A 1 92 ? 9.345 2.862 -28.876 1.00 85.69 92 VAL A N 1
ATOM 685 C CA . VAL A 1 92 ? 8.806 1.509 -29.076 1.00 85.69 92 VAL A CA 1
ATOM 686 C C . VAL A 1 92 ? 9.287 0.925 -30.406 1.00 85.69 92 VAL A C 1
ATOM 688 O O . VAL A 1 92 ? 9.837 -0.167 -30.417 1.00 85.69 92 VAL A O 1
ATOM 691 N N . ARG A 1 93 ? 9.206 1.677 -31.512 1.00 87.50 93 ARG A N 1
ATOM 692 C CA . ARG A 1 93 ? 9.720 1.216 -32.816 1.00 87.50 93 ARG A CA 1
ATOM 693 C C . ARG A 1 93 ? 11.220 0.937 -32.792 1.00 87.50 93 ARG A C 1
ATOM 695 O O . ARG A 1 93 ? 11.654 -0.088 -33.291 1.00 87.50 93 ARG A O 1
ATOM 702 N N . TYR A 1 94 ? 12.006 1.809 -32.158 1.00 84.62 94 TYR A N 1
ATOM 703 C CA . TYR A 1 94 ? 13.447 1.582 -32.003 1.00 84.62 94 TYR A CA 1
ATOM 704 C C . TYR A 1 94 ? 13.757 0.298 -31.214 1.00 84.62 94 TYR A C 1
ATOM 706 O O . TYR A 1 94 ? 14.705 -0.415 -31.525 1.00 84.62 94 TYR A O 1
ATOM 714 N N . MET A 1 95 ? 12.954 0.001 -30.190 1.00 84.88 95 MET A N 1
ATOM 715 C CA . MET A 1 95 ? 13.041 -1.236 -29.416 1.00 84.88 95 MET A CA 1
ATOM 716 C C . MET A 1 95 ? 12.669 -2.470 -30.253 1.00 84.88 95 MET A C 1
ATOM 718 O O . MET A 1 95 ? 13.345 -3.491 -30.153 1.00 84.88 95 MET A O 1
ATOM 722 N N . GLU A 1 96 ? 11.622 -2.380 -31.073 1.00 86.38 96 GLU A N 1
ATOM 723 C CA . GLU A 1 96 ? 11.189 -3.454 -31.978 1.00 86.38 96 GLU A CA 1
ATOM 724 C C . GLU A 1 96 ? 12.240 -3.752 -33.059 1.00 86.38 96 GLU A C 1
ATOM 726 O O . GLU A 1 96 ? 12.530 -4.919 -33.323 1.00 86.38 96 GLU A O 1
ATOM 731 N N . ASP A 1 97 ? 12.884 -2.715 -33.604 1.00 87.81 97 ASP A N 1
ATOM 732 C CA . ASP A 1 97 ? 13.939 -2.827 -34.623 1.00 87.81 97 ASP A CA 1
ATOM 733 C C . ASP A 1 97 ? 15.209 -3.546 -34.115 1.00 87.81 97 ASP A C 1
ATOM 735 O O . ASP A 1 97 ? 16.022 -4.015 -34.911 1.00 87.81 97 ASP A O 1
ATOM 739 N N . LEU A 1 98 ? 15.406 -3.641 -32.793 1.00 83.06 98 LEU A N 1
ATOM 740 C CA . LEU A 1 98 ? 16.567 -4.305 -32.184 1.00 83.06 98 LEU A CA 1
ATOM 741 C C . LEU A 1 98 ? 16.449 -5.839 -32.131 1.00 83.06 98 LEU A C 1
ATOM 743 O O . LEU A 1 98 ? 17.425 -6.493 -31.761 1.00 83.06 98 LEU A O 1
ATOM 747 N N . GLU A 1 99 ? 15.286 -6.411 -32.479 1.00 82.69 99 GLU A N 1
ATOM 748 C CA . GLU A 1 99 ? 15.028 -7.863 -32.519 1.00 82.69 99 GLU A CA 1
ATOM 749 C C . GLU A 1 99 ? 15.538 -8.607 -31.262 1.00 82.69 99 GLU A C 1
ATOM 751 O O . GLU A 1 99 ? 16.279 -9.599 -31.309 1.00 82.69 99 GLU A O 1
ATOM 756 N N . CYS A 1 100 ? 15.164 -8.094 -30.089 1.00 83.81 100 CYS A N 1
ATOM 757 C CA . CYS A 1 100 ? 15.600 -8.652 -28.815 1.00 83.81 100 CYS A CA 1
ATOM 758 C C . CYS A 1 100 ? 14.959 -10.013 -28.511 1.00 83.81 100 CYS A C 1
ATOM 760 O O . CYS A 1 100 ? 13.766 -10.232 -28.696 1.00 83.81 100 CYS A O 1
ATOM 762 N N . THR A 1 101 ? 15.768 -10.936 -27.991 1.00 85.00 101 THR A N 1
ATOM 763 C CA . THR A 1 101 ? 15.379 -12.332 -27.700 1.00 85.00 101 THR A CA 1
ATOM 764 C C . THR A 1 101 ? 14.697 -12.516 -26.347 1.00 85.00 101 THR A C 1
ATOM 766 O O . THR A 1 101 ? 14.232 -13.613 -26.041 1.00 85.00 101 THR A O 1
ATOM 769 N N . SER A 1 102 ? 14.649 -11.472 -25.521 1.00 85.50 102 SER A N 1
ATOM 770 C CA . SER A 1 102 ? 14.046 -11.511 -24.192 1.00 85.50 102 SER A CA 1
ATOM 771 C C . SER A 1 102 ? 13.253 -10.240 -23.911 1.00 85.50 102 SER A C 1
ATOM 773 O O . SER A 1 102 ? 13.553 -9.168 -24.442 1.00 85.50 102 SER A O 1
ATOM 775 N N . THR A 1 103 ? 12.259 -10.353 -23.036 1.00 86.81 103 THR A N 1
ATOM 776 C CA . THR A 1 103 ? 11.456 -9.226 -22.562 1.00 86.81 103 THR A CA 1
ATOM 777 C C . THR A 1 103 ? 11.599 -9.077 -21.050 1.00 86.81 103 THR A C 1
ATOM 779 O O . THR A 1 103 ? 11.729 -10.051 -20.306 1.00 86.81 103 THR A O 1
ATOM 782 N N . ILE A 1 104 ? 11.637 -7.837 -20.577 1.00 85.12 104 ILE A N 1
ATOM 783 C CA . ILE A 1 104 ? 11.571 -7.481 -19.161 1.00 85.12 104 ILE A CA 1
ATOM 784 C C . ILE A 1 104 ? 10.109 -7.638 -18.744 1.00 85.12 104 ILE A C 1
ATOM 786 O O . ILE A 1 104 ? 9.211 -7.337 -19.522 1.00 85.12 104 ILE A O 1
ATOM 790 N N . LYS A 1 105 ? 9.845 -8.124 -17.527 1.00 84.06 105 LYS A N 1
ATOM 791 C CA . LYS A 1 105 ? 8.465 -8.183 -17.026 1.00 84.06 105 LYS A CA 1
ATOM 792 C C . LYS A 1 105 ? 7.851 -6.786 -17.074 1.00 84.06 105 LYS A C 1
ATOM 794 O O . LYS A 1 105 ? 8.457 -5.859 -16.547 1.00 84.06 105 LYS A O 1
ATOM 799 N N . ASP A 1 106 ? 6.628 -6.666 -17.579 1.00 77.69 106 ASP A N 1
ATOM 800 C CA . ASP A 1 106 ? 5.896 -5.389 -17.642 1.00 77.69 106 ASP A CA 1
ATOM 801 C C . ASP A 1 106 ? 5.809 -4.723 -16.264 1.00 77.69 106 ASP A C 1
ATOM 803 O O . ASP A 1 106 ? 5.998 -3.520 -16.106 1.00 77.69 106 ASP A O 1
ATOM 807 N N . THR A 1 107 ? 5.646 -5.542 -15.218 1.00 73.88 107 THR A N 1
ATOM 808 C CA . THR A 1 107 ? 5.657 -5.058 -13.840 1.00 73.88 107 THR A CA 1
ATOM 809 C C . THR A 1 107 ? 6.985 -4.427 -13.460 1.00 73.88 107 THR A C 1
ATOM 811 O O . THR A 1 107 ? 6.998 -3.608 -12.578 1.00 73.88 107 THR A O 1
ATOM 814 N N . ALA A 1 108 ? 8.120 -4.760 -14.053 1.00 74.62 108 ALA A N 1
ATOM 815 C CA . ALA A 1 108 ? 9.419 -4.239 -13.637 1.00 74.62 108 ALA A CA 1
ATOM 816 C C . ALA A 1 108 ? 9.858 -2.953 -14.359 1.00 74.62 108 ALA A C 1
ATOM 818 O O . ALA A 1 108 ? 10.944 -2.448 -14.072 1.00 74.62 108 ALA A O 1
ATOM 819 N N . VAL A 1 109 ? 9.036 -2.425 -15.273 1.00 77.25 109 VAL A N 1
ATOM 820 C CA . VAL A 1 109 ? 9.277 -1.147 -15.958 1.00 77.25 109 VAL A CA 1
ATOM 821 C C . VAL A 1 109 ? 8.858 0.009 -15.041 1.00 77.25 109 VAL A C 1
ATOM 823 O O . VAL A 1 109 ? 7.730 0.042 -14.548 1.00 77.25 109 VAL A O 1
ATOM 826 N N . ALA A 1 110 ? 9.773 0.940 -14.755 1.00 66.88 110 ALA A N 1
ATOM 827 C CA . ALA A 1 110 ? 9.560 1.979 -13.743 1.00 66.88 110 ALA A CA 1
ATOM 828 C C . ALA A 1 110 ? 8.497 3.030 -14.109 1.00 66.88 110 ALA A C 1
ATOM 830 O O . ALA A 1 110 ? 7.763 3.474 -13.222 1.00 66.88 110 ALA A O 1
ATOM 831 N N . ASP A 1 111 ? 8.382 3.406 -15.385 1.00 73.00 111 ASP A N 1
ATOM 832 C CA . ASP A 1 111 ? 7.417 4.400 -15.861 1.00 73.00 111 ASP A CA 1
ATOM 833 C C . ASP A 1 111 ? 6.636 3.903 -17.091 1.00 73.00 111 ASP A C 1
ATOM 835 O O . ASP A 1 111 ? 7.144 3.240 -17.995 1.00 73.00 111 ASP A O 1
ATOM 839 N N . SER A 1 112 ? 5.365 4.290 -17.138 1.00 73.12 112 SER A N 1
ATOM 840 C CA . SER A 1 112 ? 4.480 4.141 -18.287 1.00 73.12 112 SER A CA 1
ATOM 841 C C . SER A 1 112 ? 5.041 4.755 -19.572 1.00 73.12 112 SER A C 1
ATOM 843 O O . SER A 1 112 ? 4.672 4.299 -20.643 1.00 73.12 112 SER A O 1
ATOM 845 N N . ARG A 1 113 ? 5.917 5.767 -19.495 1.00 76.50 113 ARG A N 1
ATOM 846 C CA . ARG A 1 113 ? 6.518 6.436 -20.665 1.00 76.50 113 ARG A CA 1
ATOM 847 C C . ARG A 1 113 ? 7.965 6.033 -20.938 1.00 76.50 113 ARG A C 1
ATOM 849 O O . ARG A 1 113 ? 8.582 6.580 -21.858 1.00 76.50 113 ARG A O 1
ATOM 856 N N . THR A 1 114 ? 8.514 5.118 -20.143 1.00 80.62 114 THR A N 1
ATOM 857 C CA . THR A 1 114 ? 9.882 4.626 -20.324 1.00 80.62 114 THR A CA 1
ATOM 858 C C . THR A 1 114 ? 9.941 3.408 -21.228 1.00 80.62 114 THR A C 1
ATOM 860 O O . THR A 1 114 ? 9.084 2.526 -21.166 1.00 80.62 114 THR A O 1
ATOM 863 N N . VAL A 1 115 ? 11.001 3.342 -22.025 1.00 82.31 115 VAL A N 1
ATOM 864 C CA . VAL A 1 115 ? 11.430 2.131 -22.724 1.00 82.31 115 VAL A CA 1
ATOM 865 C C . VAL A 1 115 ? 12.799 1.748 -22.186 1.00 82.31 115 VAL A C 1
ATOM 867 O O . VAL A 1 115 ? 13.732 2.538 -22.270 1.00 82.31 115 VAL A O 1
ATOM 870 N N . ASN A 1 116 ? 12.917 0.539 -21.653 1.00 86.06 116 ASN A N 1
ATOM 871 C CA . ASN A 1 116 ? 14.147 -0.017 -21.113 1.00 86.06 116 ASN A CA 1
ATOM 872 C C . ASN A 1 116 ? 14.708 -1.048 -22.087 1.00 86.06 116 ASN A C 1
ATOM 874 O O . ASN A 1 116 ? 14.013 -1.989 -22.469 1.00 86.06 116 ASN A O 1
ATOM 878 N N . ILE A 1 117 ? 15.978 -0.905 -22.443 1.00 85.00 117 ILE A N 1
ATOM 879 C CA . ILE A 1 117 ? 16.717 -1.854 -23.270 1.00 85.00 117 ILE A CA 1
ATOM 880 C C . ILE A 1 117 ? 17.963 -2.262 -22.497 1.00 85.00 117 ILE A C 1
ATOM 882 O O . ILE A 1 117 ? 18.829 -1.442 -22.213 1.00 85.00 117 ILE A O 1
ATOM 886 N N . VAL A 1 118 ? 18.078 -3.542 -22.179 1.00 85.00 118 VAL A N 1
ATOM 887 C CA . VAL A 1 118 ? 19.224 -4.127 -21.489 1.00 85.00 118 VAL A CA 1
ATOM 888 C C . VAL A 1 118 ? 20.082 -4.882 -22.496 1.00 85.00 118 VAL A C 1
ATOM 890 O O . VAL A 1 118 ? 19.594 -5.798 -23.156 1.00 85.00 118 VAL A O 1
ATOM 893 N N . MET A 1 119 ? 21.370 -4.557 -22.569 1.00 85.00 119 MET A N 1
ATOM 894 C CA . MET A 1 119 ? 22.355 -5.253 -23.398 1.00 85.00 119 MET A CA 1
ATOM 895 C C . MET A 1 119 ? 23.419 -5.930 -22.516 1.00 85.00 119 MET A C 1
ATOM 897 O O . MET A 1 119 ? 23.975 -5.281 -21.626 1.00 85.00 119 MET A O 1
ATOM 901 N N . PRO A 1 120 ? 23.733 -7.218 -22.731 1.00 83.38 120 PRO A N 1
ATOM 902 C CA . PRO A 1 120 ? 24.838 -7.878 -22.050 1.00 83.38 120 PRO A CA 1
ATOM 903 C C . PRO A 1 120 ? 26.183 -7.296 -22.517 1.00 83.38 120 PRO A C 1
ATOM 905 O O . PRO A 1 120 ? 26.380 -7.037 -23.704 1.00 83.38 120 PRO A O 1
ATOM 908 N N . THR A 1 121 ? 27.127 -7.107 -21.596 1.00 78.69 121 THR A N 1
ATOM 909 C CA . THR A 1 121 ? 28.500 -6.681 -21.910 1.00 78.69 121 THR A CA 1
ATOM 910 C C . THR A 1 121 ? 29.531 -7.488 -21.127 1.00 78.69 121 THR A C 1
ATOM 912 O O . THR A 1 121 ? 29.382 -7.711 -19.926 1.00 78.69 121 THR A O 1
ATOM 915 N N . ASP A 1 122 ? 30.607 -7.894 -21.803 1.00 67.94 122 ASP A N 1
ATOM 916 C CA . ASP A 1 122 ? 31.742 -8.602 -21.191 1.00 67.94 122 ASP A CA 1
ATOM 917 C C . ASP A 1 122 ? 32.834 -7.646 -20.688 1.00 67.94 122 ASP A C 1
ATOM 919 O O . ASP A 1 122 ? 33.795 -8.061 -20.038 1.00 67.94 122 ASP A O 1
ATOM 923 N N . LYS A 1 123 ? 32.721 -6.350 -21.002 1.00 62.12 123 LYS A N 1
ATOM 924 C CA . LYS A 1 123 ? 33.707 -5.353 -20.582 1.00 62.12 123 LYS A CA 1
ATOM 925 C C . LYS A 1 123 ? 33.430 -4.931 -19.145 1.00 62.12 123 LYS A C 1
ATOM 927 O O . LYS A 1 123 ? 32.298 -4.582 -18.813 1.00 62.12 123 LYS A O 1
ATOM 932 N N . ALA A 1 124 ? 34.480 -4.917 -18.320 1.00 57.50 124 ALA A N 1
ATOM 933 C CA . ALA A 1 124 ? 34.449 -4.212 -17.045 1.00 57.50 124 ALA A CA 1
ATOM 934 C C . ALA A 1 124 ? 34.020 -2.769 -17.326 1.00 57.50 124 ALA A C 1
ATOM 936 O O . ALA A 1 124 ? 34.600 -2.088 -18.176 1.00 57.50 124 ALA A O 1
ATOM 937 N N . VAL A 1 125 ? 32.927 -2.359 -16.697 1.00 56.69 125 VAL A N 1
ATOM 938 C CA . VAL A 1 125 ? 32.317 -1.067 -16.965 1.00 56.69 125 VAL A CA 1
ATOM 939 C C . VAL A 1 125 ? 33.086 -0.029 -16.155 1.00 56.69 125 VAL A C 1
ATOM 941 O O . VAL A 1 125 ? 32.895 0.080 -14.944 1.00 56.69 125 VAL A O 1
ATOM 944 N N . ASP A 1 126 ? 33.979 0.709 -16.817 1.00 49.16 126 ASP A N 1
ATOM 945 C CA . ASP A 1 126 ? 34.612 1.884 -16.224 1.00 49.16 126 ASP A CA 1
ATOM 946 C C . ASP A 1 126 ? 33.518 2.923 -15.966 1.00 49.16 126 ASP A C 1
ATOM 948 O O . ASP A 1 126 ? 32.946 3.514 -16.884 1.00 49.16 126 ASP A O 1
ATOM 952 N N . SER A 1 127 ? 33.175 3.111 -14.694 1.00 48.41 127 SER A N 1
ATOM 953 C CA . SER A 1 127 ? 32.154 4.049 -14.245 1.00 48.41 127 SER A CA 1
ATOM 954 C C . SER A 1 127 ? 32.635 5.493 -14.446 1.00 48.41 127 SER A C 1
ATOM 956 O O . SER A 1 127 ? 33.096 6.137 -13.507 1.00 48.41 127 SER A O 1
ATOM 958 N N . SER A 1 128 ? 32.556 6.011 -15.673 1.00 43.84 128 SER A N 1
ATOM 959 C CA . SER A 1 128 ? 32.818 7.420 -16.001 1.00 43.84 128 SER A CA 1
ATOM 960 C C . SER A 1 128 ? 31.524 8.210 -16.225 1.00 43.84 128 SER A C 1
ATOM 962 O O . SER A 1 128 ? 31.447 9.057 -17.114 1.00 43.84 128 SER A O 1
ATOM 964 N N . ALA A 1 129 ? 30.495 7.929 -15.430 1.00 44.03 129 ALA A N 1
ATOM 965 C CA . ALA A 1 129 ? 29.332 8.790 -15.296 1.00 44.03 129 ALA A CA 1
ATOM 966 C C . ALA A 1 129 ? 29.316 9.305 -13.860 1.00 44.03 129 ALA A C 1
ATOM 968 O O . ALA A 1 129 ? 29.422 8.528 -12.913 1.00 44.03 129 ALA A O 1
ATOM 969 N N . THR A 1 130 ? 29.249 10.623 -13.721 1.00 40.16 130 THR A N 1
ATOM 970 C CA . THR A 1 130 ? 29.096 11.376 -12.480 1.00 40.16 130 THR A CA 1
ATOM 971 C C . THR A 1 130 ? 27.891 10.833 -11.713 1.00 40.16 130 THR A C 1
ATOM 973 O O . THR A 1 130 ? 26.767 11.291 -11.888 1.00 40.16 130 THR A O 1
ATOM 976 N N . ALA A 1 131 ? 28.110 9.815 -10.881 1.00 40.53 131 ALA A N 1
ATOM 977 C CA . ALA A 1 131 ? 27.147 9.395 -9.884 1.00 40.53 131 ALA A CA 1
ATOM 978 C C . ALA A 1 131 ? 27.096 10.527 -8.861 1.00 40.53 131 ALA A C 1
ATOM 980 O O . ALA A 1 131 ? 27.967 10.639 -7.995 1.00 40.53 131 ALA A O 1
ATOM 981 N N . THR A 1 132 ? 26.130 11.430 -9.027 1.00 35.66 132 THR A N 1
ATOM 982 C CA . THR A 1 132 ? 25.754 12.394 -8.001 1.00 35.66 132 THR A CA 1
ATOM 983 C C . THR A 1 132 ? 25.484 11.577 -6.749 1.00 35.66 132 THR A C 1
ATOM 985 O O . THR A 1 132 ? 24.564 10.765 -6.691 1.00 35.66 132 THR A O 1
ATOM 988 N N . LYS A 1 133 ? 26.402 11.692 -5.796 1.00 36.97 133 LYS A N 1
ATOM 989 C CA . LYS A 1 133 ? 26.490 10.843 -4.619 1.00 36.97 133 LYS A CA 1
ATOM 990 C C . LYS A 1 133 ? 25.529 11.360 -3.557 1.00 36.97 133 LYS A C 1
ATOM 992 O O . LYS A 1 133 ? 25.972 11.722 -2.482 1.00 36.97 133 LYS A O 1
ATOM 997 N N . ASP A 1 134 ? 24.248 11.424 -3.880 1.00 37.47 134 ASP A N 1
ATOM 998 C CA . ASP A 1 134 ? 23.198 11.820 -2.949 1.00 37.47 134 ASP A CA 1
ATOM 999 C C . ASP A 1 134 ? 21.954 11.001 -3.264 1.00 37.47 134 ASP A C 1
ATOM 1001 O O . ASP A 1 134 ? 21.132 11.436 -4.057 1.00 37.47 134 ASP A O 1
ATOM 1005 N N . GLN A 1 135 ? 21.849 9.801 -2.686 1.00 42.69 135 GLN A N 1
ATOM 1006 C CA . GLN A 1 135 ? 20.576 9.185 -2.286 1.00 42.69 135 GLN A CA 1
ATOM 1007 C C . GLN A 1 135 ? 20.845 7.813 -1.657 1.00 42.69 135 GLN A C 1
ATOM 1009 O O . GLN A 1 135 ? 21.209 6.855 -2.333 1.00 42.69 135 GLN A O 1
ATOM 1014 N N . ALA A 1 136 ? 20.702 7.760 -0.331 1.00 37.53 136 ALA A N 1
ATOM 1015 C CA . ALA A 1 136 ? 20.584 6.525 0.442 1.00 37.53 136 ALA A CA 1
ATOM 1016 C C . ALA A 1 136 ? 19.206 5.871 0.187 1.00 37.53 136 ALA A C 1
ATOM 1018 O O . ALA A 1 136 ? 18.290 6.565 -0.267 1.00 37.53 136 ALA A O 1
ATOM 1019 N N . PRO A 1 137 ? 19.009 4.576 0.489 1.00 47.06 137 PRO A N 1
ATOM 1020 C CA . PRO A 1 137 ? 17.875 3.820 -0.011 1.00 47.06 137 PRO A CA 1
ATOM 1021 C C . PRO A 1 137 ? 16.750 3.673 1.039 1.00 47.06 137 PRO A C 1
ATOM 1023 O O . PRO A 1 137 ? 16.957 3.777 2.251 1.00 47.06 137 PRO A O 1
ATOM 1026 N N . VAL A 1 138 ? 15.573 3.311 0.518 1.00 48.94 138 VAL A N 1
ATOM 1027 C CA . VAL A 1 138 ? 14.417 2.609 1.130 1.00 48.94 138 VAL A CA 1
ATOM 1028 C C . VAL A 1 138 ? 13.318 3.424 1.833 1.00 48.94 138 VAL A C 1
ATOM 1030 O O . VAL A 1 138 ? 12.174 2.984 1.847 1.00 48.94 138 VAL A O 1
ATOM 1033 N N . LEU A 1 139 ? 13.545 4.642 2.314 1.00 54.72 139 LEU A N 1
ATOM 1034 C CA . LEU A 1 139 ? 12.442 5.588 2.559 1.00 54.72 139 LEU A CA 1
ATOM 1035 C C . LEU A 1 139 ? 13.052 6.981 2.526 1.00 54.72 139 LEU A C 1
ATOM 1037 O O . LEU A 1 139 ? 13.771 7.345 3.458 1.00 54.72 139 LEU A O 1
ATOM 1041 N N . ASP A 1 140 ? 12.822 7.721 1.438 1.00 65.31 140 ASP A N 1
ATOM 1042 C CA . ASP A 1 140 ? 13.392 9.057 1.279 1.00 65.31 140 ASP A CA 1
ATOM 1043 C C . ASP A 1 140 ? 13.131 9.869 2.559 1.00 65.31 140 ASP A C 1
ATOM 1045 O O . ASP A 1 140 ? 12.051 9.795 3.161 1.00 65.31 140 ASP A O 1
ATOM 1049 N N . GLN A 1 141 ? 14.134 10.605 3.033 1.00 67.00 141 GLN A N 1
ATOM 1050 C CA . GLN A 1 141 ? 14.041 11.372 4.279 1.00 67.00 141 GLN A CA 1
ATOM 1051 C C . GLN A 1 141 ? 12.835 12.330 4.232 1.00 67.00 141 GLN A C 1
ATOM 1053 O O . GLN A 1 141 ? 12.197 12.602 5.254 1.00 67.00 141 GLN A O 1
ATOM 1058 N N . THR A 1 142 ? 12.460 12.743 3.019 1.00 70.81 142 THR A N 1
ATOM 1059 C CA . THR A 1 142 ? 11.224 13.442 2.663 1.00 70.81 142 THR A CA 1
ATOM 1060 C C . THR A 1 142 ? 9.957 12.640 2.980 1.00 70.81 142 THR A C 1
ATOM 1062 O O . THR A 1 142 ? 9.041 13.178 3.599 1.00 70.81 142 THR A O 1
ATOM 1065 N N . VAL A 1 143 ? 9.883 11.356 2.613 1.00 73.75 143 VAL A N 1
ATOM 1066 C CA . VAL A 1 143 ? 8.737 10.473 2.903 1.00 73.75 143 VAL A CA 1
ATOM 1067 C C . VAL A 1 143 ? 8.578 10.288 4.410 1.00 73.75 143 VAL A C 1
ATOM 1069 O O . VAL A 1 143 ? 7.475 10.464 4.930 1.00 73.75 143 VAL A O 1
ATOM 1072 N N . ILE A 1 144 ? 9.671 10.024 5.139 1.00 74.06 144 ILE A N 1
ATOM 1073 C CA . ILE A 1 144 ? 9.644 9.936 6.612 1.00 74.06 144 ILE A CA 1
ATOM 1074 C C . ILE A 1 144 ? 9.132 11.250 7.212 1.00 74.06 144 ILE A C 1
ATOM 1076 O O . ILE A 1 144 ? 8.274 11.239 8.098 1.00 74.06 144 ILE A O 1
ATOM 1080 N N . TYR A 1 145 ? 9.624 12.386 6.716 1.00 78.19 145 TYR A N 1
ATOM 1081 C CA . TYR A 1 145 ? 9.212 13.705 7.181 1.00 78.19 145 TYR A CA 1
ATOM 1082 C C . TYR A 1 145 ? 7.722 13.977 6.929 1.00 78.19 145 TYR A C 1
ATOM 1084 O O . TYR A 1 145 ? 7.014 14.380 7.852 1.00 78.19 145 TYR A O 1
ATOM 1092 N N . ILE A 1 146 ? 7.215 13.705 5.722 1.00 79.62 146 ILE A N 1
ATOM 1093 C CA . ILE A 1 146 ? 5.798 13.890 5.371 1.00 79.62 146 ILE A CA 1
ATOM 1094 C C . ILE A 1 146 ? 4.906 13.020 6.264 1.00 79.62 146 ILE A C 1
ATOM 1096 O O . ILE A 1 146 ? 3.906 13.505 6.797 1.00 79.62 146 ILE A O 1
ATOM 1100 N N . VAL A 1 147 ? 5.284 11.757 6.481 1.00 79.50 147 VAL A N 1
ATOM 1101 C CA . VAL A 1 147 ? 4.546 10.831 7.354 1.00 79.50 147 VAL A CA 1
ATOM 1102 C C . VAL A 1 147 ? 4.535 11.333 8.798 1.00 79.50 147 VAL A C 1
ATOM 1104 O O . VAL A 1 147 ? 3.487 11.316 9.447 1.00 79.50 147 VAL A O 1
ATOM 1107 N N . LEU A 1 148 ? 5.668 11.831 9.297 1.00 81.69 148 LEU A N 1
ATOM 1108 C CA . LEU A 1 148 ? 5.778 12.378 10.647 1.00 81.69 148 LEU A CA 1
ATOM 1109 C C . LEU A 1 148 ? 4.906 13.631 10.824 1.00 81.69 148 LEU A C 1
ATOM 1111 O O . LEU A 1 148 ? 4.161 13.731 11.800 1.00 81.69 148 LEU A O 1
ATOM 1115 N N . VAL A 1 149 ? 4.950 14.565 9.869 1.00 84.56 149 VAL A N 1
ATOM 1116 C CA . VAL A 1 149 ? 4.112 15.774 9.879 1.00 84.56 149 VAL A CA 1
ATOM 1117 C C . VAL A 1 149 ? 2.635 15.395 9.846 1.00 84.56 149 VAL A C 1
ATOM 1119 O O . VAL A 1 149 ? 1.855 15.907 10.647 1.00 84.56 149 VAL A O 1
ATOM 1122 N N . TYR A 1 150 ? 2.249 14.452 8.987 1.00 83.06 150 TYR A N 1
ATOM 1123 C CA . TYR A 1 150 ? 0.876 13.959 8.926 1.00 83.06 150 TYR A CA 1
ATOM 1124 C C . TYR A 1 150 ? 0.431 13.337 10.257 1.00 83.06 150 TYR A C 1
ATOM 1126 O O . TYR A 1 150 ? -0.663 13.618 10.752 1.00 83.06 150 TYR A O 1
ATOM 1134 N N . PHE A 1 151 ? 1.293 12.535 10.886 1.00 80.56 151 PHE A N 1
ATOM 1135 C CA . PHE A 1 151 ? 0.999 11.928 12.179 1.00 80.56 151 PHE A CA 1
ATOM 1136 C C . PHE A 1 151 ? 0.781 12.983 13.274 1.00 80.56 151 PHE A C 1
ATOM 1138 O O . PHE A 1 151 ? -0.187 12.904 14.034 1.00 80.56 151 PHE A O 1
ATOM 1145 N N . ILE A 1 152 ? 1.643 14.000 13.332 1.00 83.19 152 ILE A N 1
ATOM 1146 C CA . ILE A 1 152 ? 1.581 15.044 14.361 1.00 83.19 152 ILE A CA 1
ATOM 1147 C C . ILE A 1 152 ? 0.394 15.988 14.141 1.00 83.19 152 ILE A C 1
ATOM 1149 O O . ILE A 1 152 ? -0.307 16.318 15.095 1.00 83.19 152 ILE A O 1
ATOM 1153 N N . VAL A 1 153 ? 0.164 16.427 12.903 1.00 84.19 153 VAL A N 1
ATOM 1154 C CA . VAL A 1 153 ? -0.827 17.467 12.582 1.00 84.19 153 VAL A CA 1
ATOM 1155 C C . VAL A 1 153 ? -2.234 16.894 12.438 1.00 84.19 153 VAL A C 1
ATOM 1157 O O . VAL A 1 153 ? -3.203 17.573 12.765 1.00 84.19 153 VAL A O 1
ATOM 1160 N N . VAL A 1 154 ? -2.364 15.653 11.965 1.00 81.31 154 VAL A N 1
ATOM 1161 C CA . VAL A 1 154 ? -3.668 15.060 11.646 1.00 81.31 154 VAL A CA 1
ATOM 1162 C C . VAL A 1 154 ? -4.011 13.939 12.621 1.00 81.31 154 VAL A C 1
ATOM 1164 O O . VAL A 1 154 ? -5.026 14.009 13.314 1.00 81.31 154 VAL A O 1
ATOM 1167 N N . VAL A 1 155 ? -3.158 12.916 12.733 1.00 78.00 155 VAL A N 1
ATOM 1168 C CA . VAL A 1 155 ? -3.499 11.699 13.492 1.00 78.00 155 VAL A CA 1
ATOM 1169 C C . VAL A 1 155 ? -3.627 11.979 14.991 1.00 78.00 155 VAL A C 1
ATOM 1171 O O . VAL A 1 155 ? -4.628 11.590 15.597 1.00 78.00 155 VAL A O 1
ATOM 1174 N N . LEU A 1 156 ? -2.663 12.681 15.598 1.00 78.88 156 LEU A N 1
ATOM 1175 C CA . LEU A 1 156 ? -2.688 12.982 17.034 1.00 78.88 156 LEU A CA 1
ATOM 1176 C C . LEU A 1 156 ? -3.926 13.804 17.451 1.00 78.88 156 LEU A C 1
ATOM 1178 O O . LEU A 1 156 ? -4.631 13.357 18.362 1.00 78.88 156 LEU A O 1
ATOM 1182 N N . PRO A 1 157 ? -4.271 14.937 16.804 1.00 80.50 157 PRO A N 1
ATOM 1183 C CA . PRO A 1 157 ? -5.493 15.671 17.130 1.00 80.50 157 PRO A CA 1
ATOM 1184 C C . PRO A 1 157 ? -6.760 14.835 16.955 1.00 80.50 157 PRO A C 1
ATOM 1186 O O . PRO A 1 157 ? -7.626 14.852 17.831 1.00 80.50 157 PRO A O 1
ATOM 1189 N N . CYS A 1 158 ? -6.859 14.040 15.884 1.00 77.62 158 CYS A N 1
ATOM 1190 C CA . CYS A 1 158 ? -8.012 13.169 15.665 1.00 77.62 158 CYS A CA 1
ATOM 1191 C C . CYS A 1 158 ? -8.156 12.104 16.768 1.00 77.62 158 CYS A C 1
ATOM 1193 O O . CYS A 1 158 ? -9.272 11.858 17.231 1.00 77.62 158 CYS A O 1
ATOM 1195 N N . LEU A 1 159 ? -7.049 11.521 17.245 1.00 76.00 159 LEU A N 1
ATOM 1196 C CA . LEU A 1 159 ? -7.049 10.586 18.377 1.00 76.00 159 LEU A CA 1
ATOM 1197 C C . LEU A 1 159 ? -7.455 11.263 19.693 1.00 76.00 159 LEU A C 1
ATOM 1199 O O . LEU A 1 159 ? -8.231 10.693 20.461 1.00 76.00 159 LEU A O 1
ATOM 1203 N N . VAL A 1 160 ? -6.986 12.486 19.952 1.00 79.12 160 VAL A N 1
ATOM 1204 C CA . VAL A 1 160 ? -7.374 13.258 21.146 1.00 79.12 160 VAL A CA 1
ATOM 1205 C C . VAL A 1 160 ? -8.865 13.604 21.111 1.00 79.12 160 VAL A C 1
ATOM 1207 O O . VAL A 1 160 ? -9.571 13.402 22.103 1.00 79.12 160 VAL A O 1
ATOM 1210 N N . CYS A 1 161 ? -9.376 14.063 19.966 1.00 77.38 161 CYS A N 1
ATOM 1211 C CA . CYS A 1 161 ? -10.803 14.309 19.766 1.00 77.38 161 CYS A CA 1
ATOM 1212 C C . CYS A 1 161 ? -11.621 13.032 19.973 1.00 77.38 161 CYS A C 1
ATOM 1214 O O . CYS A 1 161 ? -12.615 13.059 20.700 1.00 77.38 161 CYS A O 1
ATOM 1216 N N . PHE A 1 162 ? -11.178 11.904 19.408 1.00 72.62 162 PHE A N 1
ATOM 1217 C CA . PHE A 1 162 ? -11.822 10.609 19.613 1.00 72.62 162 PHE A CA 1
ATOM 1218 C C . PHE A 1 162 ? -11.900 10.238 21.093 1.00 72.62 162 PHE A C 1
ATOM 1220 O O . PHE A 1 162 ? -12.961 9.875 21.606 1.00 72.62 162 PHE A O 1
ATOM 1227 N N . TRP A 1 163 ? -10.776 10.371 21.794 1.00 73.56 163 TRP A N 1
ATOM 1228 C CA . TRP A 1 163 ? -10.685 10.058 23.209 1.00 73.56 163 TRP A CA 1
ATOM 1229 C C . TRP A 1 163 ? -11.630 10.926 24.042 1.00 73.56 163 TRP A C 1
ATOM 1231 O O . TRP A 1 163 ? -12.350 10.406 24.897 1.00 73.56 163 TRP A O 1
ATOM 1241 N N . ASN A 1 164 ? -11.697 12.225 23.759 1.00 79.31 164 ASN A N 1
ATOM 1242 C CA . ASN A 1 164 ? -12.595 13.144 24.453 1.00 79.31 164 ASN A CA 1
ATOM 1243 C C . ASN A 1 164 ? -14.069 12.828 24.181 1.00 79.31 164 ASN A C 1
ATOM 1245 O O . ASN A 1 164 ? -14.852 12.760 25.124 1.00 79.31 164 ASN A O 1
ATOM 1249 N N . VAL A 1 165 ? -14.438 12.536 22.931 1.00 73.56 165 VAL A N 1
ATOM 1250 C CA . VAL A 1 165 ? -15.804 12.112 22.586 1.00 73.56 165 VAL A CA 1
ATOM 1251 C C . VAL A 1 165 ? -16.163 10.802 23.286 1.00 73.56 165 VAL A C 1
ATOM 1253 O O . VAL A 1 165 ? -17.278 10.662 23.777 1.00 73.56 165 VAL A O 1
ATOM 1256 N N . SER A 1 166 ? -15.223 9.859 23.409 1.00 69.94 166 SER A N 1
ATOM 1257 C CA . SER A 1 166 ? -15.468 8.596 24.118 1.00 69.94 166 SER A CA 1
ATOM 1258 C C . SER A 1 166 ? -15.821 8.801 25.598 1.00 69.94 166 SER A C 1
ATOM 1260 O O . SER A 1 166 ? -16.704 8.113 26.109 1.00 69.94 166 SER A O 1
ATOM 1262 N N . LYS A 1 167 ? -15.189 9.782 26.263 1.00 71.19 167 LYS A N 1
ATOM 1263 C CA . LYS A 1 167 ? -15.431 10.104 27.679 1.00 71.19 167 LYS A CA 1
ATOM 1264 C C . LYS A 1 167 ? -16.820 10.676 27.934 1.00 71.19 167 LYS A C 1
ATOM 1266 O O . LYS A 1 167 ? -17.373 10.435 28.999 1.00 71.19 167 LYS A O 1
ATOM 1271 N N . ILE A 1 168 ? -17.404 11.388 26.967 1.00 77.25 168 ILE A N 1
ATOM 1272 C CA . ILE A 1 168 ? -18.750 11.972 27.105 1.00 77.25 168 ILE A CA 1
ATOM 1273 C C . ILE A 1 168 ? -19.795 10.888 27.407 1.00 77.25 168 ILE A C 1
ATOM 1275 O O . ILE A 1 168 ? -20.768 11.142 28.109 1.00 77.25 168 ILE A O 1
ATOM 1279 N N . PHE A 1 169 ? -19.582 9.664 26.922 1.00 71.94 169 PHE A N 1
ATOM 1280 C CA . PHE A 1 169 ? -20.527 8.570 27.120 1.00 71.94 169 PHE A CA 1
ATOM 1281 C C . PHE A 1 169 ? -20.272 7.757 28.392 1.00 71.94 169 PHE A C 1
ATOM 1283 O O . PHE A 1 169 ? -21.128 6.959 28.760 1.00 71.94 169 PHE A O 1
ATOM 1290 N N . ASP A 1 170 ? -19.131 7.926 29.070 1.00 70.81 170 ASP A N 1
ATOM 1291 C CA . ASP A 1 170 ? -18.801 7.172 30.289 1.00 70.81 170 ASP A CA 1
ATOM 1292 C C . ASP A 1 170 ? -19.890 7.187 31.379 1.00 70.81 170 ASP A C 1
ATOM 1294 O O . ASP A 1 170 ? -20.180 6.098 31.875 1.00 70.81 170 ASP A O 1
ATOM 1298 N N . PRO A 1 171 ? -20.558 8.313 31.710 1.00 75.88 171 PRO A N 1
ATOM 1299 C CA . PRO A 1 171 ? -21.631 8.298 32.709 1.00 75.88 171 PRO A CA 1
ATOM 1300 C C . PRO A 1 171 ? -22.827 7.421 32.302 1.00 75.88 171 PRO A C 1
ATOM 1302 O O . PRO A 1 171 ? -23.339 6.658 33.117 1.00 75.88 171 PRO A O 1
ATOM 1305 N N . ALA A 1 172 ? -23.225 7.439 31.025 1.00 75.50 172 ALA A N 1
ATOM 1306 C CA . ALA A 1 172 ? -24.316 6.593 30.530 1.00 75.50 172 ALA A CA 1
ATOM 1307 C C . ALA A 1 172 ? -23.963 5.095 30.598 1.00 75.50 172 ALA A C 1
ATOM 1309 O O . ALA A 1 172 ? -24.819 4.251 30.876 1.00 75.50 172 ALA A O 1
ATOM 1310 N N . TRP A 1 173 ? -22.688 4.760 30.371 1.00 74.12 173 TRP A N 1
ATOM 1311 C CA . TRP A 1 173 ? -22.180 3.394 30.505 1.00 74.12 173 TRP A CA 1
ATOM 1312 C C . TRP A 1 173 ? -22.093 2.935 31.965 1.00 74.12 173 TRP A C 1
ATOM 1314 O O . TRP A 1 173 ? -22.271 1.750 32.241 1.00 74.12 173 TRP A O 1
ATOM 1324 N N . GLU A 1 174 ? -21.830 3.848 32.899 1.00 75.06 174 GLU A N 1
ATOM 1325 C CA . GLU A 1 174 ? -21.801 3.557 34.334 1.00 75.06 174 GLU A CA 1
ATOM 1326 C C . GLU A 1 174 ? -23.206 3.252 34.879 1.00 75.06 174 GLU A C 1
ATOM 1328 O O . GLU A 1 174 ? -23.390 2.288 35.627 1.00 75.06 174 GLU A O 1
ATOM 1333 N N . GLU A 1 175 ? -24.224 3.992 34.430 1.00 79.06 175 GLU A N 1
ATOM 1334 C CA . GLU A 1 175 ? -25.627 3.704 34.753 1.00 79.06 175 GLU A CA 1
ATOM 1335 C C . GLU A 1 175 ? -26.067 2.330 34.233 1.00 79.06 175 GLU A C 1
ATOM 1337 O O . GLU A 1 175 ? -26.647 1.533 34.977 1.00 79.06 175 GLU A O 1
ATOM 1342 N N . THR A 1 176 ? -25.739 1.994 32.980 1.00 76.62 176 THR A N 1
ATOM 1343 C CA . THR A 1 176 ? -26.064 0.668 32.422 1.00 76.62 176 THR A CA 1
ATOM 1344 C C . THR A 1 176 ? -25.293 -0.456 33.113 1.00 76.62 176 THR A C 1
ATOM 1346 O O . THR A 1 176 ? -25.852 -1.535 33.325 1.00 76.62 176 THR A O 1
ATOM 1349 N N . ALA A 1 177 ? -24.044 -0.212 33.520 1.00 73.31 177 ALA A N 1
ATOM 1350 C CA . ALA A 1 177 ? -23.262 -1.156 34.312 1.00 73.31 177 ALA A CA 1
ATOM 1351 C C . ALA A 1 17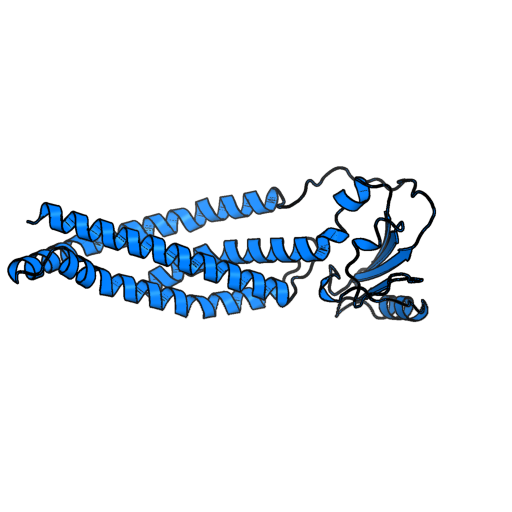7 ? -23.907 -1.436 35.678 1.00 73.31 177 ALA A C 1
ATOM 1353 O O . ALA A 1 177 ? -24.034 -2.602 36.058 1.00 73.31 177 ALA A O 1
ATOM 1354 N N . ARG A 1 178 ? -24.399 -0.405 36.380 1.00 74.69 178 ARG A N 1
ATOM 1355 C CA . ARG A 1 178 ? -25.140 -0.573 37.643 1.00 74.69 178 ARG A CA 1
ATOM 1356 C C . ARG A 1 178 ? -26.423 -1.380 37.463 1.00 74.69 178 ARG A C 1
ATOM 1358 O O . ARG A 1 178 ? -26.679 -2.284 38.252 1.00 74.69 178 ARG A O 1
ATOM 1365 N N . VAL A 1 179 ? -27.206 -1.115 36.415 1.00 80.88 179 VAL A N 1
ATOM 1366 C CA . VAL A 1 179 ? -28.438 -1.879 36.131 1.00 80.88 179 VAL A CA 1
ATOM 1367 C C . VAL A 1 179 ? -28.134 -3.355 35.852 1.00 80.88 179 VAL A C 1
ATOM 1369 O O . VAL A 1 179 ? -28.860 -4.233 36.319 1.00 80.88 179 VAL A O 1
ATOM 1372 N N . LEU A 1 180 ? -27.056 -3.650 35.120 1.00 77.56 180 LEU A N 1
ATOM 1373 C CA . LEU A 1 180 ? -26.615 -5.024 34.858 1.00 77.56 180 LEU A CA 1
ATOM 1374 C C . LEU A 1 180 ? -26.120 -5.726 36.131 1.00 77.56 180 LEU A C 1
ATOM 1376 O O . LEU A 1 180 ? -26.459 -6.890 36.347 1.00 77.56 180 LEU A O 1
ATOM 1380 N N . ALA A 1 181 ? -25.386 -5.019 36.993 1.00 77.31 181 ALA A N 1
ATOM 1381 C CA . ALA A 1 181 ? -24.941 -5.540 38.283 1.00 77.31 181 ALA A CA 1
ATOM 1382 C C . ALA A 1 181 ? -26.127 -5.858 39.213 1.00 77.31 181 ALA A C 1
ATOM 1384 O O . ALA A 1 181 ? -26.176 -6.940 39.794 1.00 77.31 181 ALA A O 1
ATOM 1385 N N . LEU A 1 182 ? -27.136 -4.977 39.279 1.00 80.69 182 LEU A N 1
ATOM 1386 C CA . LEU A 1 182 ? -28.368 -5.196 40.054 1.00 80.69 182 LEU A CA 1
ATOM 1387 C C . LEU A 1 182 ? -29.184 -6.404 39.570 1.00 80.69 182 LEU A C 1
ATOM 1389 O O . LEU A 1 182 ? -29.921 -7.004 40.346 1.00 80.69 182 LEU A O 1
ATOM 1393 N N . ARG A 1 183 ? -29.043 -6.788 38.297 1.00 81.81 183 ARG A N 1
ATOM 1394 C CA . ARG A 1 183 ? -29.667 -7.989 37.718 1.00 81.81 183 ARG A CA 1
ATOM 1395 C C . ARG A 1 183 ? -28.837 -9.265 37.915 1.00 81.81 183 ARG A C 1
ATOM 1397 O O . ARG A 1 183 ? -29.207 -10.306 37.381 1.00 81.81 183 ARG A O 1
ATOM 1404 N N . GLY A 1 184 ? -27.726 -9.196 38.650 1.00 79.31 184 GLY A N 1
ATOM 1405 C CA . GLY A 1 184 ? -26.858 -10.342 38.926 1.00 79.31 184 GLY A CA 1
ATOM 1406 C C . GLY A 1 184 ? -25.985 -10.768 37.743 1.00 79.31 184 GLY A C 1
ATOM 1407 O O . GLY A 1 184 ? -25.486 -11.893 37.725 1.00 79.31 184 GLY A O 1
ATOM 1408 N N . ALA A 1 185 ? -25.790 -9.905 36.739 1.00 76.25 185 ALA A N 1
ATOM 1409 C CA . ALA A 1 185 ? -24.914 -10.228 35.620 1.00 76.25 185 ALA A CA 1
ATOM 1410 C C . ALA A 1 185 ? -23.454 -10.316 36.092 1.00 76.25 185 ALA A C 1
ATOM 1412 O O . ALA A 1 185 ? -22.915 -9.383 36.687 1.00 76.25 185 ALA A O 1
ATOM 1413 N N . GLY A 1 186 ? -22.790 -11.435 35.789 1.00 73.25 186 GLY A N 1
ATOM 1414 C CA . GLY A 1 186 ? -21.371 -11.607 36.088 1.00 73.25 186 GLY A CA 1
ATOM 1415 C C . GLY A 1 186 ? -20.505 -10.563 35.373 1.00 73.25 186 GLY A C 1
ATOM 1416 O O . GLY A 1 186 ? -20.787 -10.176 34.237 1.00 73.25 186 GLY A O 1
ATOM 1417 N N . LYS A 1 187 ? -19.405 -10.153 36.018 1.00 72.25 187 LYS A N 1
ATOM 1418 C CA . LYS A 1 187 ? -18.471 -9.111 35.545 1.00 72.25 187 LYS A CA 1
ATOM 1419 C C . LYS A 1 187 ? -18.054 -9.270 34.074 1.00 72.25 187 LYS A C 1
ATOM 1421 O O . LYS A 1 187 ? -17.993 -8.289 33.339 1.00 72.25 187 LYS A O 1
ATOM 1426 N N . TRP A 1 188 ? -17.811 -10.506 33.642 1.00 72.31 188 TRP A N 1
ATOM 1427 C CA . TRP A 1 188 ? -17.409 -10.846 32.273 1.00 72.31 188 TRP A CA 1
ATOM 1428 C C . TRP A 1 188 ? -18.537 -10.655 31.249 1.00 72.31 188 TRP A C 1
ATOM 1430 O O . TRP A 1 188 ? -18.324 -10.058 30.196 1.00 72.31 188 TRP A O 1
ATOM 1440 N N . VAL A 1 189 ? -19.753 -11.102 31.578 1.00 75.75 189 VAL A N 1
ATOM 1441 C CA . VAL A 1 189 ? -20.932 -11.005 30.699 1.00 75.75 189 VAL A CA 1
ATOM 1442 C C . VAL A 1 189 ? -21.371 -9.549 30.553 1.00 75.75 189 VAL A C 1
ATOM 1444 O O . VAL A 1 189 ? -21.674 -9.094 29.452 1.00 75.75 189 VAL A O 1
ATOM 1447 N N . ALA A 1 190 ? -21.342 -8.793 31.650 1.00 70.25 190 ALA A N 1
ATOM 1448 C CA . ALA A 1 190 ? -21.693 -7.382 31.641 1.00 70.25 190 ALA A CA 1
ATOM 1449 C C . ALA A 1 190 ? -20.671 -6.549 30.843 1.00 70.25 190 ALA A C 1
ATOM 1451 O O . ALA A 1 190 ? -21.067 -5.735 30.009 1.00 70.25 190 ALA A O 1
ATOM 1452 N N . ALA A 1 191 ? -19.366 -6.805 31.012 1.00 70.12 191 ALA A N 1
ATOM 1453 C CA . ALA A 1 191 ? -18.322 -6.163 30.211 1.00 70.12 191 ALA A CA 1
ATOM 1454 C C . ALA A 1 191 ? -18.471 -6.466 28.710 1.00 70.12 191 ALA A C 1
ATOM 1456 O O . ALA A 1 191 ? -18.387 -5.543 27.899 1.00 70.12 191 ALA A O 1
ATOM 1457 N N . ALA A 1 192 ? -18.761 -7.721 28.347 1.00 75.31 192 ALA A N 1
ATOM 1458 C CA . ALA A 1 192 ? -18.988 -8.121 26.960 1.00 75.31 192 ALA A CA 1
ATOM 1459 C C . ALA A 1 192 ? -20.201 -7.399 26.341 1.00 75.31 192 ALA A C 1
ATOM 1461 O O . ALA A 1 192 ? -20.080 -6.817 25.262 1.00 75.31 192 ALA A O 1
ATOM 1462 N N . LEU A 1 193 ? -21.335 -7.347 27.050 1.00 77.50 193 LEU A N 1
ATOM 1463 C CA . LEU A 1 193 ? -22.553 -6.657 26.601 1.00 77.50 193 LEU A CA 1
ATOM 1464 C C . LEU A 1 193 ? -22.341 -5.148 26.421 1.00 77.50 193 LEU A C 1
ATOM 1466 O O . LEU A 1 193 ? -22.759 -4.578 25.415 1.00 77.50 193 LEU A O 1
ATOM 1470 N N . LEU A 1 194 ? -21.637 -4.506 27.355 1.00 74.00 194 LEU A N 1
ATOM 1471 C CA . LEU A 1 194 ? -21.306 -3.080 27.278 1.00 74.00 194 LEU A CA 1
ATOM 1472 C C . LEU A 1 194 ? -20.296 -2.765 26.165 1.00 74.00 194 LEU A C 1
ATOM 1474 O O . LEU A 1 194 ? -20.313 -1.669 25.607 1.00 74.00 194 LEU A O 1
ATOM 1478 N N . SER A 1 195 ? -19.431 -3.721 25.813 1.00 74.44 195 SER A N 1
ATOM 1479 C CA . SER A 1 195 ? -18.520 -3.595 24.670 1.00 74.44 195 SER A CA 1
ATOM 1480 C C . SER A 1 195 ? -19.150 -3.959 23.322 1.00 74.44 195 SER A C 1
ATOM 1482 O O . SER A 1 195 ? -18.595 -3.588 22.292 1.00 74.44 195 SER A O 1
ATOM 1484 N N . ALA A 1 196 ? -20.304 -4.633 23.292 1.00 76.88 196 ALA A N 1
ATOM 1485 C CA . ALA A 1 196 ? -20.888 -5.153 22.055 1.00 76.88 196 ALA A CA 1
ATOM 1486 C C . ALA A 1 196 ? -21.262 -4.039 21.065 1.00 76.88 196 ALA A C 1
ATOM 1488 O O . ALA A 1 196 ? -20.915 -4.113 19.889 1.00 76.88 196 ALA A O 1
ATOM 1489 N N . ALA A 1 197 ? -21.908 -2.971 21.541 1.00 73.00 197 ALA A N 1
ATOM 1490 C CA . ALA A 1 197 ? -22.275 -1.825 20.708 1.00 73.00 197 ALA A CA 1
ATOM 1491 C C . ALA A 1 197 ? -21.056 -1.083 20.105 1.00 73.00 197 ALA A C 1
ATOM 1493 O O . ALA A 1 197 ? -21.045 -0.856 18.891 1.00 73.00 197 ALA A O 1
ATOM 1494 N N . PRO A 1 198 ? -20.007 -0.715 20.875 1.00 72.44 198 PRO A N 1
ATOM 1495 C CA . PRO A 1 198 ? -18.811 -0.107 20.294 1.00 72.44 198 PRO A CA 1
ATOM 1496 C C . PRO A 1 198 ? -17.999 -1.074 19.419 1.00 72.44 198 PRO A C 1
ATOM 1498 O O . PRO A 1 198 ? -17.474 -0.629 18.401 1.00 72.44 198 PRO A O 1
ATOM 1501 N N . LEU A 1 199 ? -17.939 -2.374 19.742 1.00 76.75 199 LEU A N 1
ATOM 1502 C CA . LEU A 1 199 ? -17.301 -3.389 18.888 1.00 76.75 199 LEU A CA 1
ATOM 1503 C C . LEU A 1 199 ? -18.018 -3.535 17.545 1.00 76.75 199 LEU A C 1
ATOM 1505 O O . LEU A 1 199 ? -17.366 -3.524 16.505 1.00 76.75 199 LEU A O 1
ATOM 1509 N N . ALA A 1 200 ? -19.351 -3.608 17.548 1.00 80.19 200 ALA A N 1
ATOM 1510 C CA . ALA A 1 200 ? -20.141 -3.646 16.322 1.00 80.19 200 ALA A CA 1
ATOM 1511 C C . ALA A 1 200 ? -19.914 -2.380 15.483 1.00 80.19 200 ALA A C 1
ATOM 1513 O O . ALA A 1 200 ? -19.697 -2.466 14.278 1.00 80.19 200 ALA A O 1
ATOM 1514 N N . GLY A 1 201 ? -19.880 -1.209 16.128 1.00 76.69 201 GLY A N 1
ATOM 1515 C CA . GLY A 1 201 ? -19.552 0.050 15.462 1.00 76.69 201 GLY A CA 1
ATOM 1516 C C . GLY A 1 201 ? -18.162 0.039 14.821 1.00 76.69 201 GLY A C 1
ATOM 1517 O O . GLY A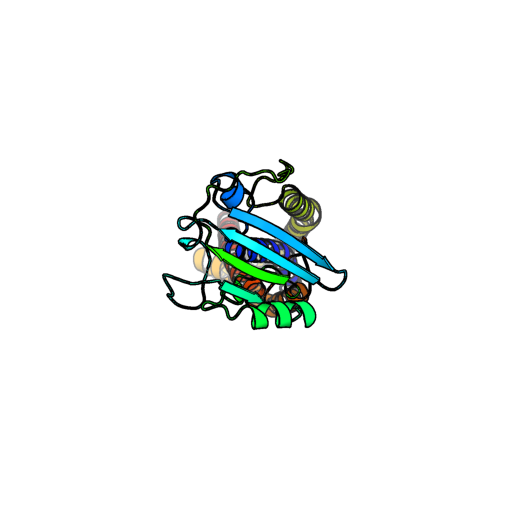 1 201 ? -18.023 0.465 13.683 1.00 76.69 201 GLY A O 1
ATOM 1518 N N . LEU A 1 202 ? -17.149 -0.472 15.524 1.00 78.25 202 LEU A N 1
ATOM 1519 C CA . LEU A 1 202 ? -15.780 -0.606 15.021 1.00 78.25 202 LEU A CA 1
ATOM 1520 C C . LEU A 1 202 ? -15.684 -1.569 13.829 1.00 78.25 202 LEU A C 1
ATOM 1522 O O . LEU A 1 202 ? -15.087 -1.220 12.814 1.00 78.25 202 LEU A O 1
ATOM 1526 N N . LEU A 1 203 ? -16.318 -2.740 13.916 1.00 82.19 203 LEU A N 1
ATOM 1527 C CA . LEU A 1 203 ? -16.347 -3.725 12.831 1.00 82.19 203 LEU A CA 1
ATOM 1528 C C . LEU A 1 203 ? -17.018 -3.161 11.575 1.00 82.19 203 LEU A C 1
ATOM 1530 O O . LEU A 1 203 ? -16.465 -3.258 10.481 1.00 82.19 203 LEU A O 1
ATOM 1534 N N . VAL A 1 204 ? -18.176 -2.513 11.733 1.00 84.38 204 VAL A N 1
ATOM 1535 C CA . VAL A 1 204 ? -18.886 -1.870 10.619 1.00 84.38 204 VAL A CA 1
ATOM 1536 C C . VAL A 1 204 ? -18.038 -0.753 10.004 1.00 84.38 204 VAL A C 1
ATOM 1538 O O . VAL A 1 204 ? -17.967 -0.650 8.781 1.00 84.38 204 VAL A O 1
ATOM 1541 N N . SER A 1 205 ? -17.341 0.047 10.819 1.00 80.44 205 SER A N 1
ATOM 1542 C CA . SER A 1 205 ? -16.434 1.092 10.328 1.00 80.44 205 SER A CA 1
ATOM 1543 C C . SER A 1 205 ? -15.261 0.534 9.517 1.00 80.44 205 SER A C 1
ATOM 1545 O O . SER A 1 205 ? -14.914 1.124 8.499 1.00 80.44 205 SER A O 1
ATOM 1547 N N . VAL A 1 206 ? -14.671 -0.598 9.917 1.00 82.31 206 VAL A N 1
ATOM 1548 C CA . VAL A 1 206 ? -13.590 -1.246 9.152 1.00 82.31 206 VAL A CA 1
ATOM 1549 C C . VAL A 1 206 ? -14.093 -1.734 7.805 1.00 82.31 206 VAL A C 1
ATOM 1551 O O . VAL A 1 206 ? -13.488 -1.418 6.784 1.00 82.31 206 VAL A O 1
ATOM 1554 N N . VAL A 1 207 ? -15.222 -2.442 7.776 1.00 85.31 207 VAL A N 1
ATOM 1555 C CA . VAL A 1 207 ? -15.792 -2.948 6.519 1.00 85.31 207 VAL A CA 1
ATOM 1556 C C . VAL A 1 207 ? -16.130 -1.791 5.578 1.00 85.31 207 VAL A C 1
ATOM 1558 O O . VAL A 1 207 ? -15.773 -1.819 4.403 1.00 85.31 207 VAL A O 1
ATOM 1561 N N . LEU A 1 208 ? -16.754 -0.733 6.099 1.00 85.44 208 LEU A N 1
ATOM 1562 C CA . LEU A 1 208 ? -17.119 0.432 5.296 1.00 85.44 208 LEU A CA 1
ATOM 1563 C C . LEU A 1 208 ? -15.916 1.292 4.880 1.00 85.44 208 LEU A C 1
ATOM 1565 O O . LEU A 1 208 ? -16.017 1.982 3.871 1.00 85.44 208 LEU A O 1
ATOM 1569 N N . SER A 1 209 ? -14.783 1.243 5.592 1.00 84.12 209 SER A N 1
ATOM 1570 C CA . SER A 1 209 ? -13.555 1.961 5.207 1.00 84.12 209 SER A CA 1
ATOM 1571 C C . SER A 1 209 ? -12.906 1.433 3.926 1.00 84.12 209 SER A C 1
ATOM 1573 O O . SER A 1 209 ? -12.165 2.168 3.275 1.00 84.12 209 SER A O 1
ATOM 1575 N N . VAL A 1 210 ? -13.230 0.204 3.510 1.00 84.00 210 VAL A N 1
ATOM 1576 C CA . VAL A 1 210 ? -12.717 -0.384 2.264 1.00 84.00 210 VAL A CA 1
ATOM 1577 C C . VAL A 1 210 ? -13.139 0.448 1.055 1.00 84.00 210 VAL A C 1
ATOM 1579 O O . VAL A 1 210 ? -12.333 0.676 0.162 1.00 84.00 210 VAL A O 1
ATOM 1582 N N . ALA A 1 211 ? -14.377 0.949 1.036 1.00 85.12 211 ALA A N 1
ATOM 1583 C CA . ALA A 1 211 ? -14.905 1.729 -0.081 1.00 85.12 211 ALA A CA 1
ATOM 1584 C C . ALA A 1 211 ? -14.136 3.047 -0.338 1.00 85.12 211 ALA A C 1
ATOM 1586 O O . ALA A 1 211 ? -13.673 3.242 -1.464 1.00 85.12 211 ALA A O 1
ATOM 1587 N N . PRO A 1 212 ? -13.942 3.948 0.650 1.00 82.94 212 PRO A N 1
ATOM 1588 C CA . PRO A 1 212 ? -13.143 5.151 0.443 1.00 82.94 212 PRO A CA 1
ATOM 1589 C C . PRO A 1 212 ? -11.664 4.834 0.193 1.00 82.94 212 PRO A C 1
ATOM 1591 O O . PRO A 1 212 ? -11.060 5.486 -0.651 1.00 82.94 212 PRO A O 1
ATOM 1594 N N . LEU A 1 213 ? -11.081 3.819 0.847 1.00 82.75 213 LEU A N 1
ATOM 1595 C CA . LEU A 1 213 ? -9.687 3.426 0.595 1.00 82.75 213 LEU A CA 1
ATOM 1596 C C . LEU A 1 213 ? -9.483 2.903 -0.829 1.00 82.75 213 LEU A C 1
ATOM 1598 O O . LEU A 1 213 ? -8.509 3.268 -1.478 1.00 82.75 213 LEU A O 1
ATOM 1602 N N . TYR A 1 214 ? -10.424 2.113 -1.347 1.00 86.25 214 TYR A N 1
ATOM 1603 C CA . TYR A 1 214 ? -10.411 1.655 -2.735 1.00 86.25 214 TYR A CA 1
ATOM 1604 C C . TYR A 1 214 ? -10.486 2.824 -3.719 1.00 86.25 214 TYR A C 1
ATOM 1606 O O . TYR A 1 214 ? -9.748 2.860 -4.703 1.00 86.25 214 TYR A O 1
ATOM 1614 N N . LEU A 1 215 ? -11.336 3.812 -3.435 1.00 86.19 215 LEU A N 1
ATOM 1615 C CA . LEU A 1 215 ? -11.454 5.000 -4.273 1.00 86.19 215 LEU A CA 1
ATOM 1616 C C . LEU A 1 215 ? -10.153 5.817 -4.283 1.00 86.19 215 LEU A C 1
ATOM 1618 O O . LEU A 1 215 ? -9.708 6.229 -5.351 1.00 86.19 215 LEU A O 1
ATOM 1622 N N . VAL A 1 216 ? -9.504 5.997 -3.127 1.00 82.62 216 VAL A N 1
ATOM 1623 C CA . VAL A 1 216 ? -8.201 6.681 -3.046 1.00 82.62 216 VAL A CA 1
ATOM 1624 C C . VAL A 1 216 ? -7.107 5.871 -3.747 1.00 82.62 216 VAL A C 1
ATOM 1626 O O . VAL A 1 216 ? -6.344 6.445 -4.514 1.00 82.62 216 VAL A O 1
ATOM 1629 N N . SER A 1 217 ? -7.063 4.550 -3.559 1.00 80.94 217 SER A N 1
ATOM 1630 C CA . SER A 1 217 ? -6.125 3.641 -4.238 1.00 80.94 217 SER A CA 1
ATOM 1631 C C . SER A 1 217 ? -6.190 3.795 -5.767 1.00 80.94 217 SER A C 1
ATOM 1633 O O . SER A 1 217 ? -5.164 3.963 -6.423 1.00 80.94 217 SER A O 1
ATOM 1635 N N . ARG A 1 218 ? -7.401 3.883 -6.335 1.00 81.81 218 ARG A N 1
ATOM 1636 C CA . ARG A 1 218 ? -7.610 4.135 -7.773 1.00 81.81 218 ARG A CA 1
ATOM 1637 C C . ARG A 1 218 ? -7.202 5.527 -8.242 1.00 81.81 218 ARG A C 1
ATOM 1639 O O . ARG A 1 218 ? -6.832 5.695 -9.399 1.00 81.81 218 ARG A O 1
ATOM 1646 N N . ILE A 1 219 ? -7.296 6.536 -7.380 1.00 82.62 219 ILE A N 1
ATOM 1647 C CA . ILE A 1 219 ? -6.810 7.882 -7.705 1.00 82.62 219 ILE A CA 1
ATOM 1648 C C . ILE A 1 219 ? -5.278 7.900 -7.696 1.00 82.62 219 ILE A C 1
ATOM 1650 O O . ILE A 1 219 ? -4.678 8.492 -8.590 1.00 82.62 219 ILE A O 1
ATOM 1654 N N . LEU A 1 220 ? -4.655 7.226 -6.725 1.00 74.44 220 LEU A N 1
ATOM 1655 C CA . LEU A 1 220 ? -3.199 7.143 -6.596 1.00 74.44 220 LEU A CA 1
ATOM 1656 C C . LEU A 1 220 ? -2.535 6.402 -7.761 1.00 74.44 220 LEU A C 1
ATOM 1658 O O . LEU A 1 220 ? -1.414 6.744 -8.107 1.00 74.44 220 LEU A O 1
ATOM 1662 N N . GLU A 1 221 ? -3.239 5.484 -8.428 1.00 69.69 221 GLU A N 1
ATOM 1663 C CA . GLU A 1 221 ? -2.801 4.855 -9.689 1.00 69.69 221 GLU A CA 1
ATOM 1664 C C . GLU A 1 221 ? -2.423 5.891 -10.771 1.00 69.69 221 GLU A C 1
ATOM 1666 O O . GLU A 1 221 ? -1.581 5.638 -11.624 1.00 69.69 221 GLU A O 1
ATOM 1671 N N . LYS A 1 222 ? -3.013 7.094 -10.731 1.00 71.12 222 LYS A N 1
ATOM 1672 C CA . LYS A 1 222 ? -2.730 8.173 -11.693 1.00 71.12 222 LYS A CA 1
ATOM 1673 C C . LYS A 1 222 ? -1.635 9.137 -11.243 1.00 71.12 222 LYS A C 1
ATOM 1675 O O . LYS A 1 222 ? -1.315 10.073 -11.975 1.00 71.12 222 LYS A O 1
ATOM 1680 N N . VAL A 1 223 ? -1.116 8.973 -10.031 1.00 71.62 223 VAL A N 1
ATOM 1681 C CA . VAL A 1 223 ? -0.096 9.858 -9.475 1.00 71.62 223 VAL A CA 1
ATOM 1682 C C . VAL A 1 223 ? 1.277 9.341 -9.879 1.00 71.62 223 VAL A C 1
ATOM 1684 O O . VAL A 1 223 ? 1.581 8.161 -9.727 1.00 71.62 223 VAL A O 1
ATOM 1687 N N . VAL A 1 224 ? 2.109 10.249 -10.381 1.00 68.31 224 VAL A N 1
ATOM 1688 C CA . VAL A 1 224 ? 3.527 9.994 -10.636 1.00 68.31 224 VAL A CA 1
ATOM 1689 C C . VAL A 1 224 ? 4.310 10.542 -9.446 1.00 68.31 224 VAL A C 1
ATOM 1691 O O . VAL A 1 224 ? 4.192 11.727 -9.128 1.00 68.31 224 VAL A O 1
ATOM 1694 N N . TRP A 1 225 ? 5.085 9.690 -8.778 1.00 64.06 225 TRP A N 1
ATOM 1695 C CA . TRP A 1 225 ? 5.943 10.059 -7.651 1.00 64.06 225 TRP A CA 1
ATOM 1696 C C . TRP A 1 225 ? 7.406 9.899 -8.056 1.00 64.06 225 TRP A C 1
ATOM 1698 O O . TRP A 1 225 ? 7.798 8.828 -8.506 1.00 64.06 225 TRP A O 1
ATOM 1708 N N . GLU A 1 226 ? 8.205 10.966 -7.947 1.00 62.81 226 GLU A N 1
ATOM 1709 C CA . GLU A 1 226 ? 9.629 10.964 -8.349 1.00 62.81 226 GLU A CA 1
ATOM 1710 C C . GLU A 1 226 ? 9.870 10.435 -9.781 1.00 62.81 226 GLU A C 1
ATOM 1712 O O . GLU A 1 226 ? 10.865 9.779 -10.070 1.00 62.81 226 GLU A O 1
ATOM 1717 N N . GLY A 1 227 ? 8.934 10.702 -10.698 1.00 56.47 227 GLY A N 1
ATOM 1718 C CA . GLY A 1 227 ? 9.010 10.21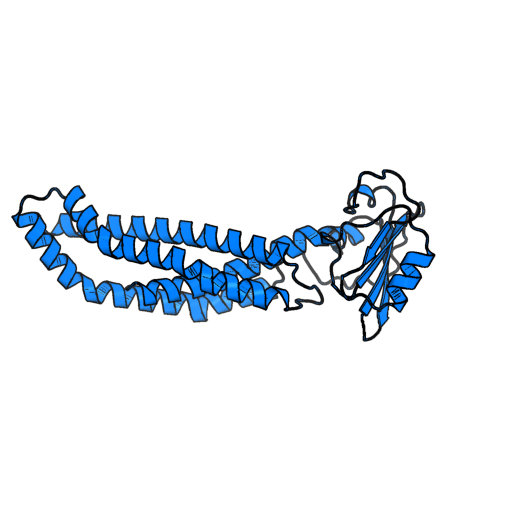8 -12.082 1.00 56.47 227 GLY A CA 1
ATOM 1719 C C . GLY A 1 227 ? 8.605 8.751 -12.279 1.00 56.47 227 GLY A C 1
ATOM 1720 O O . GLY A 1 227 ? 8.636 8.276 -13.407 1.00 56.47 227 GLY A O 1
ATOM 1721 N N . ARG A 1 228 ? 8.183 8.040 -11.224 1.00 63.47 228 ARG A N 1
ATOM 1722 C CA . ARG A 1 228 ? 7.675 6.660 -11.278 1.00 63.47 228 ARG A CA 1
ATOM 1723 C C . ARG A 1 228 ? 6.150 6.645 -11.173 1.00 63.47 228 ARG A C 1
ATOM 1725 O O . ARG A 1 228 ? 5.570 7.313 -10.315 1.00 63.47 228 ARG A O 1
ATOM 1732 N N . GLY A 1 229 ? 5.489 5.890 -12.046 1.00 65.19 229 GLY A N 1
ATOM 1733 C CA . GLY A 1 229 ? 4.041 5.673 -11.982 1.00 65.19 229 GLY A CA 1
ATOM 1734 C C . GLY A 1 229 ? 3.688 4.505 -11.060 1.00 65.19 229 GLY A C 1
ATOM 1735 O O . GLY A 1 229 ? 4.404 3.501 -11.027 1.00 65.19 229 GLY A O 1
ATOM 1736 N N . PHE A 1 230 ? 2.575 4.607 -10.331 1.00 72.88 230 PHE A N 1
ATOM 1737 C CA . PHE A 1 230 ? 2.034 3.468 -9.587 1.00 72.88 230 PHE A CA 1
ATOM 1738 C C . PHE A 1 230 ? 1.266 2.526 -10.514 1.00 72.88 230 PHE A C 1
ATOM 1740 O O . PHE A 1 230 ? 0.396 2.956 -11.267 1.00 72.88 230 PHE A O 1
ATOM 1747 N N . LEU A 1 231 ? 1.549 1.226 -10.425 1.00 75.75 231 LEU A N 1
ATOM 1748 C CA . LEU A 1 231 ? 0.780 0.208 -11.136 1.00 75.75 231 LEU A CA 1
ATOM 1749 C C . LEU A 1 231 ? -0.477 -0.195 -10.343 1.00 75.75 231 LEU A C 1
ATOM 1751 O O . LEU A 1 231 ? -0.516 -0.059 -9.115 1.00 75.75 231 LEU A O 1
ATOM 1755 N N . PRO A 1 232 ? -1.480 -0.813 -10.999 1.00 77.50 232 PRO A N 1
ATOM 1756 C CA . PRO A 1 232 ? -2.633 -1.400 -10.311 1.00 77.50 232 PRO A CA 1
ATOM 1757 C C . PRO A 1 232 ? -2.234 -2.416 -9.228 1.00 77.50 232 PRO A C 1
ATOM 1759 O O . PRO A 1 232 ? -2.912 -2.548 -8.210 1.00 77.50 232 PRO A O 1
ATOM 1762 N N . ALA A 1 233 ? -1.121 -3.129 -9.440 1.00 78.50 233 ALA A N 1
ATOM 1763 C CA . ALA A 1 233 ? -0.563 -4.071 -8.475 1.00 78.50 233 ALA A CA 1
ATOM 1764 C C . ALA A 1 233 ? -0.047 -3.366 -7.209 1.00 78.50 233 ALA A C 1
ATOM 1766 O O . ALA A 1 233 ? -0.315 -3.839 -6.105 1.00 78.50 233 ALA A O 1
ATOM 1767 N N . ASP A 1 234 ? 0.611 -2.212 -7.362 1.00 78.56 234 ASP A N 1
ATOM 1768 C CA . ASP A 1 234 ? 1.105 -1.400 -6.244 1.00 78.56 234 ASP A CA 1
ATOM 1769 C C . ASP A 1 234 ? -0.079 -0.862 -5.430 1.00 78.56 234 ASP A C 1
ATOM 1771 O O . ASP A 1 234 ? -0.118 -0.988 -4.206 1.00 78.56 234 ASP A O 1
ATOM 1775 N N . ALA A 1 235 ? -1.105 -0.356 -6.121 1.00 80.00 235 ALA A N 1
ATOM 1776 C CA . ALA A 1 235 ? -2.337 0.146 -5.520 1.00 80.00 235 ALA A CA 1
ATOM 1777 C C . ALA A 1 235 ? -3.104 -0.940 -4.739 1.00 80.00 235 ALA A C 1
ATOM 1779 O O . ALA A 1 235 ? -3.645 -0.672 -3.659 1.00 80.00 235 ALA A O 1
ATOM 1780 N N . PHE A 1 236 ? -3.119 -2.175 -5.253 1.00 83.88 236 PHE A N 1
ATOM 1781 C CA . PHE A 1 236 ? -3.711 -3.328 -4.577 1.00 83.88 236 PHE A CA 1
ATOM 1782 C C . PHE A 1 236 ? -2.900 -3.761 -3.349 1.00 83.88 236 PHE A C 1
ATOM 1784 O O . PHE A 1 236 ? -3.484 -3.967 -2.284 1.00 83.88 236 PHE A O 1
ATOM 1791 N N . ALA A 1 237 ? -1.571 -3.848 -3.465 1.00 83.94 237 ALA A N 1
ATOM 1792 C CA . ALA A 1 237 ? -0.685 -4.154 -2.341 1.00 83.94 237 ALA A CA 1
ATOM 1793 C C . ALA A 1 237 ? -0.847 -3.123 -1.212 1.00 83.94 237 ALA A C 1
ATOM 1795 O O . ALA A 1 237 ? -1.020 -3.491 -0.047 1.00 83.94 237 ALA A O 1
ATOM 1796 N N . GLY A 1 238 ? -0.917 -1.838 -1.572 1.00 83.62 238 GLY A N 1
ATOM 1797 C CA . GLY A 1 238 ? -1.222 -0.749 -0.652 1.00 83.62 238 GLY A CA 1
ATOM 1798 C C . GLY A 1 238 ? -2.551 -0.930 0.073 1.00 83.62 238 GLY A C 1
ATOM 1799 O O . GLY A 1 238 ? -2.618 -0.794 1.296 1.00 83.62 238 GLY A O 1
ATOM 1800 N N . LEU A 1 239 ? -3.614 -1.263 -0.664 1.00 85.50 239 LEU A N 1
ATOM 1801 C CA . LEU A 1 239 ? -4.949 -1.458 -0.103 1.00 85.50 239 LEU A CA 1
ATOM 1802 C C . LEU A 1 239 ? -5.008 -2.656 0.853 1.00 85.50 239 LEU A C 1
ATOM 1804 O O . LEU A 1 239 ? -5.567 -2.539 1.943 1.00 85.50 239 LEU A O 1
ATOM 1808 N N . VAL A 1 240 ? -4.413 -3.790 0.475 1.00 86.31 240 VAL A N 1
ATOM 1809 C CA . VAL A 1 240 ? -4.355 -4.990 1.325 1.00 86.31 240 VAL A CA 1
ATOM 1810 C C . VAL A 1 240 ? -3.534 -4.719 2.586 1.00 86.31 240 VAL A C 1
ATOM 1812 O O . VAL A 1 240 ? -3.981 -5.054 3.684 1.00 86.31 240 VAL A O 1
ATOM 1815 N N . GLY A 1 241 ? -2.379 -4.061 2.452 1.00 82.25 241 GLY A N 1
ATOM 1816 C CA . GLY A 1 241 ? -1.533 -3.676 3.583 1.00 82.25 241 GLY A CA 1
ATOM 1817 C C . GLY A 1 241 ? -2.249 -2.730 4.549 1.00 82.25 241 GLY A C 1
ATOM 1818 O O . GLY A 1 241 ? -2.306 -2.988 5.753 1.00 82.25 241 GLY A O 1
ATOM 1819 N N . ALA A 1 242 ? -2.882 -1.677 4.026 1.00 85.12 242 ALA A N 1
ATOM 1820 C CA . ALA A 1 242 ? -3.648 -0.726 4.826 1.00 85.12 242 ALA A CA 1
ATOM 1821 C C . ALA A 1 242 ? -4.854 -1.383 5.511 1.00 85.12 242 ALA A C 1
ATOM 1823 O O . ALA A 1 242 ? -5.082 -1.164 6.701 1.00 85.12 242 ALA A O 1
ATOM 1824 N N . PHE A 1 243 ? -5.600 -2.235 4.805 1.00 84.75 243 PHE A N 1
ATOM 1825 C CA . PHE A 1 243 ? -6.712 -2.972 5.400 1.00 84.75 243 PHE A CA 1
ATOM 1826 C C . PHE A 1 243 ? -6.238 -3.916 6.513 1.00 84.75 243 PHE A C 1
ATOM 1828 O O . PHE A 1 243 ? -6.828 -3.929 7.594 1.00 84.75 243 PHE A O 1
ATOM 1835 N N . GLY A 1 244 ? -5.136 -4.642 6.295 1.00 84.62 244 GLY A N 1
ATOM 1836 C CA . GLY A 1 244 ? -4.515 -5.499 7.307 1.00 84.62 244 GLY A CA 1
ATOM 1837 C C . GLY A 1 244 ? -4.137 -4.727 8.575 1.00 84.62 244 GLY A C 1
ATOM 1838 O O . GLY A 1 244 ? -4.515 -5.123 9.681 1.00 84.62 244 GLY A O 1
ATOM 1839 N N . CYS A 1 245 ? -3.484 -3.570 8.428 1.00 84.31 245 CYS A N 1
ATOM 1840 C CA . CYS A 1 245 ? -3.200 -2.671 9.549 1.00 84.31 245 CYS A CA 1
ATOM 1841 C C . CYS A 1 245 ? -4.482 -2.165 10.231 1.00 84.31 245 CYS A C 1
ATOM 1843 O O . CYS A 1 245 ? -4.548 -2.109 11.459 1.00 84.31 245 CYS A O 1
ATOM 1845 N N . GLY A 1 246 ? -5.524 -1.847 9.460 1.00 82.94 246 GLY A N 1
ATOM 1846 C CA . GLY A 1 246 ? -6.825 -1.410 9.970 1.00 82.94 246 GLY A CA 1
ATOM 1847 C C . GLY A 1 246 ? -7.504 -2.449 10.853 1.00 82.94 246 GLY A C 1
ATOM 1848 O O . GLY A 1 246 ? -7.996 -2.119 11.936 1.00 82.94 246 GLY A O 1
ATOM 1849 N N . VAL A 1 247 ? -7.482 -3.715 10.434 1.00 85.00 247 VAL A N 1
ATOM 1850 C CA . VAL A 1 247 ? -8.003 -4.839 11.222 1.00 85.00 247 VAL A CA 1
ATOM 1851 C C . VAL A 1 247 ? -7.232 -4.974 12.537 1.00 85.00 247 VAL A C 1
ATOM 1853 O O . VAL A 1 247 ? -7.855 -5.055 13.596 1.00 85.00 247 VAL A O 1
ATOM 1856 N N . LEU A 1 248 ? -5.897 -4.914 12.502 1.00 84.75 248 LEU A N 1
ATOM 1857 C CA . LEU A 1 248 ? -5.061 -5.000 13.707 1.00 84.75 248 LEU A CA 1
ATOM 1858 C C . LEU A 1 248 ? -5.341 -3.865 14.698 1.00 84.75 248 LEU A C 1
ATOM 1860 O O . LEU A 1 248 ? -5.542 -4.121 15.887 1.00 84.75 248 LEU A O 1
ATOM 1864 N N . ILE A 1 249 ? -5.415 -2.620 14.219 1.00 82.44 249 ILE A N 1
ATOM 1865 C CA . ILE A 1 249 ? -5.750 -1.456 15.054 1.00 82.44 249 ILE A CA 1
ATOM 1866 C C . ILE A 1 249 ? -7.125 -1.649 15.694 1.00 82.44 249 ILE A C 1
ATOM 1868 O O . ILE A 1 249 ? -7.307 -1.397 16.885 1.00 82.44 249 ILE A O 1
ATOM 1872 N N . THR A 1 250 ? -8.088 -2.153 14.929 1.00 81.75 250 THR A N 1
ATOM 1873 C CA . THR A 1 250 ? -9.454 -2.365 15.410 1.00 81.75 250 THR A CA 1
ATOM 1874 C C . THR A 1 250 ? -9.524 -3.442 16.487 1.00 81.75 250 THR A C 1
ATOM 1876 O O . THR A 1 250 ? -10.210 -3.252 17.492 1.00 81.75 250 THR A O 1
ATOM 1879 N N . ILE A 1 251 ? -8.766 -4.532 16.333 1.00 83.44 251 ILE A N 1
ATOM 1880 C CA . ILE A 1 251 ? -8.627 -5.570 17.361 1.00 83.44 251 ILE A CA 1
ATOM 1881 C C . ILE A 1 251 ? -8.008 -4.973 18.631 1.00 83.44 251 ILE A C 1
ATOM 1883 O O . ILE A 1 251 ? -8.558 -5.152 19.717 1.00 83.44 251 ILE A O 1
ATOM 1887 N N . MET A 1 252 ? -6.921 -4.205 18.508 1.00 82.88 252 MET A N 1
ATOM 1888 C CA . MET A 1 252 ? -6.245 -3.582 19.654 1.00 82.88 252 MET A CA 1
ATOM 1889 C C . MET A 1 25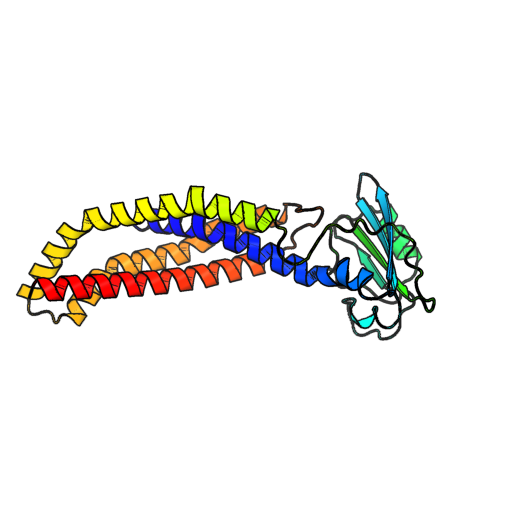2 ? -7.155 -2.602 20.407 1.00 82.88 252 MET A C 1
ATOM 1891 O O . MET A 1 252 ? -7.236 -2.644 21.636 1.00 82.88 252 MET A O 1
ATOM 1895 N N . VAL A 1 253 ? -7.901 -1.758 19.688 1.00 81.06 253 VAL A N 1
ATOM 1896 C CA . VAL A 1 253 ? -8.886 -0.841 20.285 1.00 81.06 253 VAL A CA 1
ATOM 1897 C C . VAL A 1 253 ? -10.045 -1.619 20.923 1.00 81.06 253 VAL A C 1
ATOM 1899 O O . VAL A 1 253 ? -10.504 -1.264 22.013 1.00 81.06 253 VAL A O 1
ATOM 1902 N N . GLY A 1 254 ? -10.492 -2.712 20.302 1.00 79.62 254 GLY A N 1
ATOM 1903 C CA . GLY A 1 254 ? -11.490 -3.624 20.866 1.00 79.62 254 GLY A CA 1
ATOM 1904 C C . GLY A 1 254 ? -11.045 -4.228 22.202 1.00 79.62 254 GLY A C 1
ATOM 1905 O O . GLY A 1 254 ? -11.776 -4.167 23.190 1.00 79.62 254 GLY A O 1
ATOM 1906 N N . VAL A 1 255 ? -9.808 -4.721 22.279 1.00 83.12 255 VAL A N 1
ATOM 1907 C CA .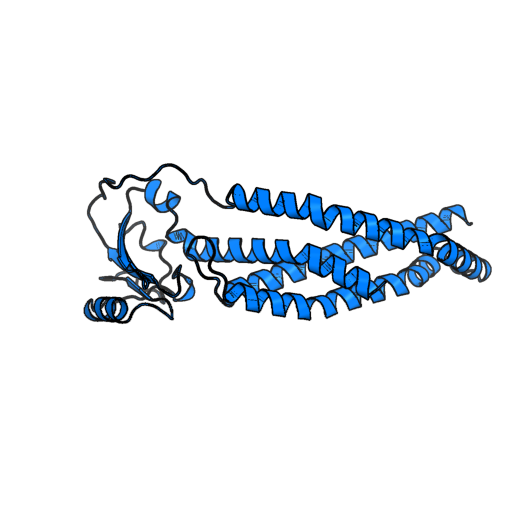 VAL A 1 255 ? -9.230 -5.258 23.522 1.00 83.12 255 VAL A CA 1
ATOM 1908 C C . VAL A 1 255 ? -9.089 -4.162 24.583 1.00 83.12 255 VAL A C 1
ATOM 1910 O O . VAL A 1 255 ? -9.487 -4.360 25.731 1.00 83.12 255 VAL A O 1
ATOM 1913 N N . ALA A 1 256 ? -8.589 -2.980 24.217 1.00 81.50 256 ALA A N 1
ATOM 1914 C CA . ALA A 1 256 ? -8.422 -1.866 25.152 1.00 81.50 256 ALA A CA 1
ATOM 1915 C C . ALA A 1 256 ? -9.763 -1.379 25.732 1.00 81.50 256 ALA A C 1
ATOM 1917 O O . ALA A 1 256 ? -9.872 -1.118 26.935 1.00 81.50 256 ALA A O 1
ATOM 1918 N N . THR A 1 257 ? -10.804 -1.286 24.900 1.00 77.31 257 THR A N 1
ATOM 1919 C CA . THR A 1 257 ? -12.154 -0.907 25.348 1.00 77.31 257 THR A CA 1
ATOM 1920 C C . THR A 1 257 ? -12.765 -1.967 26.261 1.00 77.31 257 THR A C 1
ATOM 1922 O O . THR A 1 257 ? -13.321 -1.614 27.303 1.00 77.31 257 THR A O 1
ATOM 1925 N N . TYR A 1 258 ? -12.588 -3.252 25.945 1.00 78.12 258 TYR A N 1
ATOM 1926 C CA . TYR A 1 258 ? -13.009 -4.362 26.798 1.00 78.12 258 TYR A CA 1
ATOM 1927 C C . TYR A 1 258 ? -12.325 -4.337 28.178 1.00 78.12 258 TYR A C 1
ATOM 1929 O O . TYR A 1 258 ? -13.001 -4.363 29.210 1.00 78.12 258 TYR A O 1
ATOM 1937 N N . LEU A 1 259 ? -10.995 -4.187 28.219 1.00 80.69 259 LEU A N 1
ATOM 1938 C CA . LEU A 1 259 ? -10.222 -4.083 29.465 1.00 80.69 259 LEU A CA 1
ATOM 1939 C C . LEU A 1 259 ? -10.648 -2.872 30.311 1.00 80.69 259 LEU A C 1
ATOM 1941 O O . LEU A 1 259 ? -10.813 -2.985 31.529 1.00 80.69 259 LEU A O 1
ATOM 1945 N N . ARG A 1 260 ? -10.882 -1.712 29.681 1.00 77.12 260 ARG A N 1
ATOM 1946 C CA . ARG A 1 260 ? -11.359 -0.503 30.375 1.00 77.12 260 ARG A CA 1
ATOM 1947 C C . ARG A 1 260 ? -12.739 -0.716 30.999 1.00 77.12 260 ARG A C 1
ATOM 1949 O O . ARG A 1 260 ? -12.951 -0.318 32.144 1.00 77.12 260 ARG A O 1
ATOM 1956 N N . ARG A 1 261 ? -13.663 -1.368 30.286 1.00 72.88 261 ARG A N 1
ATOM 1957 C CA . ARG A 1 261 ? -15.011 -1.669 30.798 1.00 72.88 261 ARG A CA 1
ATOM 1958 C C . ARG A 1 261 ? -14.973 -2.686 31.938 1.00 72.88 261 ARG A C 1
ATOM 1960 O O . ARG A 1 261 ? -15.685 -2.503 32.919 1.00 72.88 261 ARG A O 1
ATOM 1967 N N . MET A 1 262 ? -14.077 -3.673 31.895 1.00 73.25 262 MET A N 1
ATOM 1968 C CA . MET A 1 262 ? -13.847 -4.563 33.041 1.00 73.25 262 MET A CA 1
ATOM 1969 C C . MET A 1 262 ? -13.355 -3.834 34.296 1.00 73.25 262 MET A C 1
ATOM 1971 O O . MET A 1 262 ? -13.727 -4.219 35.408 1.00 73.25 262 MET A O 1
ATOM 1975 N N . LYS A 1 263 ? -12.519 -2.798 34.140 1.00 72.94 263 LYS A N 1
ATOM 1976 C CA . LYS A 1 263 ? -12.017 -2.004 35.270 1.00 72.94 263 LYS A CA 1
ATOM 1977 C C . LYS A 1 263 ? -13.132 -1.199 35.943 1.00 72.94 263 LYS A C 1
ATOM 1979 O O . LYS A 1 263 ? -13.162 -1.154 37.166 1.00 72.94 263 LYS A O 1
ATOM 1984 N N . LEU A 1 264 ? -14.070 -0.651 35.168 1.00 65.44 264 LEU A N 1
ATOM 1985 C CA . LEU A 1 264 ? -15.230 0.084 35.696 1.00 65.44 264 LEU A CA 1
ATOM 1986 C C . LEU A 1 264 ? -16.130 -0.794 36.584 1.00 65.44 264 LEU A C 1
ATOM 1988 O O . LEU A 1 264 ? -16.590 -0.333 37.621 1.00 65.44 264 LEU A O 1
ATOM 1992 N N . PHE A 1 265 ? -16.299 -2.080 36.259 1.00 61.38 265 PHE A N 1
ATOM 1993 C CA . PHE A 1 265 ? -17.030 -3.013 37.131 1.00 61.38 265 PHE A CA 1
ATOM 1994 C C . PHE A 1 265 ? -16.292 -3.386 38.417 1.00 61.38 265 PHE A C 1
ATOM 1996 O O . PHE A 1 265 ? -16.920 -3.823 39.373 1.00 61.38 265 PHE A O 1
ATOM 2003 N N . ALA A 1 266 ? -14.961 -3.266 38.446 1.00 58.22 266 ALA A N 1
ATOM 2004 C CA . ALA A 1 266 ? -14.181 -3.545 39.650 1.00 58.22 266 ALA A CA 1
ATOM 2005 C C . ALA A 1 266 ? -14.353 -2.456 40.722 1.00 58.22 266 ALA A C 1
ATOM 2007 O O . ALA A 1 266 ? -14.062 -2.707 41.881 1.00 58.22 266 ALA A O 1
ATOM 2008 N N . THR A 1 267 ? -14.783 -1.259 40.318 1.00 56.88 267 THR A N 1
ATOM 2009 C CA . THR A 1 267 ? -15.002 -0.105 41.198 1.00 56.88 267 THR A CA 1
ATOM 2010 C C . THR A 1 267 ? -16.460 0.076 41.624 1.00 56.88 267 THR A C 1
ATOM 2012 O O . THR A 1 267 ? -16.722 0.866 42.521 1.00 56.88 267 THR A O 1
ATOM 2015 N N . THR A 1 268 ? -17.408 -0.609 40.973 1.00 52.00 268 THR A N 1
ATOM 2016 C CA . THR A 1 268 ? -18.855 -0.489 41.244 1.00 52.00 268 THR A CA 1
ATOM 2017 C C . THR A 1 268 ? -19.456 -1.669 42.014 1.00 52.00 268 THR A C 1
ATOM 2019 O O . THR A 1 268 ? -20.633 -1.599 42.360 1.00 52.00 268 THR A O 1
ATOM 2022 N N . ALA A 1 269 ? -18.699 -2.753 42.204 1.00 45.91 269 ALA A N 1
ATOM 2023 C CA . ALA A 1 269 ? -19.056 -3.892 43.056 1.00 45.91 269 ALA A CA 1
ATOM 2024 C C . ALA A 1 269 ? -18.458 -3.694 44.452 1.00 45.91 269 ALA A C 1
ATOM 2026 O O . ALA A 1 269 ? -19.137 -4.076 45.427 1.00 45.91 269 ALA A O 1
#

Radius of gyration: 26.71 Å; chains: 1; bounding box: 64×36×78 Å

Sequence (269 aa):
MGFFNLALLVILLLPIMGIMMLVNADERTHWQSPEIIAGQQSSTTWSIASGDGVLELISATPAYLSKIPLQGQARSFNCATGAGDNAPDRFVRYMEDLECTSTIKDTAVADSRTVNIVMPTDKAVDSSATATKDQAPVLDQTVIYIVLVYFIVVVLPCLVCFWNVSKIFDPAWEETARVLALRGAGKWVAAALLSAAPLAGLLVSVVLSVAPLYLVSRILEKVVWEGRGFLPADAFAGLVGAFGCGVLITIMVGVATYLRRMKLFATTA

Secondary structure (DSSP, 8-state):
-HHHHHHHHHHHHHHHHHHHHHHHHHHHHGGG-HHHHHHTT-EEEEEEEETTEEEEEEEE-HHHHTTS-BSS--SS-S-EEEE-TT--HHHHHHHHTTT-SEEB-GGG-S-TTEEEEEEE--S-----S-------SSS-HHHHHHHHHHIIIIIHHHHHHHHHHHHHTHHHHHHHHHHHHHTT--HHHHHHHHHHHHHHHHHHHHHHHHHHHHHHHHHHTT-EETTEEPPHHHHHHHHHHHHHHHHHHHHHHHHHHHHHHHHHHHHH-